Protein 6YX3 (pdb70)

Radius of gyration: 19.1 Å; Cα contacts (8 Å, |Δi|>4): 578; chains: 1; bounding box: 46×39×48 Å

InterPro domains:
  IPR001636 Phosphoribosylaminoimidazole-succinocarboxamide synthase [TIGR00081] (10-286)
  IPR018236 SAICAR synthetase, conserved site [PS01057] (95-109)
  IPR018236 SAICAR synthetase, conserved site [PS01058] (194-202)
  IPR028923 SAICAR synthetase/ADE2, N-terminal [MF_00137] (8-286)
  IPR02892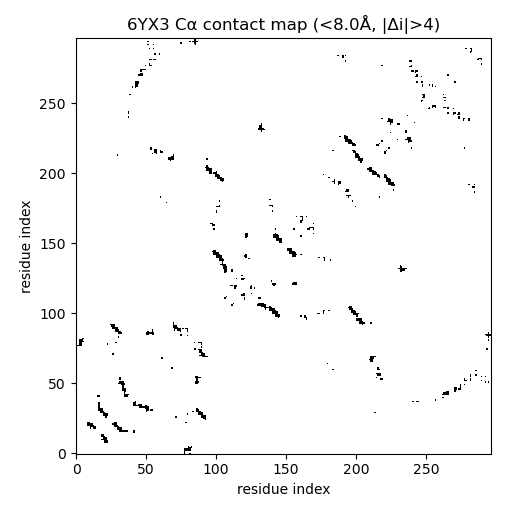3 SAICAR synthetase/ADE2, N-terminal [PF01259] (11-259)

Secondary structure (DSSP, 8-state):
-----GGGSEEEE--SSEEEEEEETTEEEEEE-S--EETTEE-SS--TTHHHHHHHHHHHHHHHS-S-B-B-S-TT-TTS-GGGTTSEEEEE--EE-SSBEEEEEEE-HHHHHHHHHHSEETTEEPPTT--TTEEEEEEEE--EE--STTSPPEE--HHHHHHHH-HHHHHHHHHHHHHHHHHHHHHHHHTTEEEEEEEEEEEE-TT--EEEES--S-TTTEEEEEGGG--TTSPPPPTTTHHHHHHHTSTTS---GGG-SPPPPPPHHHHHHHHHHHHHHHHHHH-S-GGGS-S--

Sequence (297 aa):
SMRPSSLSDYQHVASGKVRELYRVDDEHLLFVATDRISSAFDFVLDTPIPDKGRILTAMSSVFFFGLLTVPNHLAGPPDDPRIPEEVLGRALLVRRLDMLPVECVARGYLTGSGLLDYQRTGAVCGHVLPQGLGEASRLDPPLFTPATKADIGEHDMNVDFAAVVGLVGAVRANQLRDETIKIYTRAAAHALHKGIILADTKFEFGVDIEGNLVLADEVFTPDSSRYYWDAAHYQPGVVQDSFDKQFVRNWLTGPESGWDRASDTPPPPLPDEVAVATRERYIEAYERISGLSFSDWIGPS

Nearest PDB structures (foldseek):
  6yy6-assembly1_A  TM=1.000E+00  e=1.933E-60  Mycobacteroides abscessus ATCC 19977
  3r9r-assembly1_A  TM=9.966E-01  e=4.744E-59  Mycobacteroides abscessus ATCC 19977
  6yya-assembly1_A  TM=9.987E-01  e=2.283E-58  Mycobacteroides abscessus ATCC 19977
  6yyb-assembly1_A  TM=9.990E-01  e=3.854E-58  Mycobacteroides abscessus ATCC 19977
  1obg-assembly1_A  TM=8.905E-01  e=8.105E-33  Saccharomyces cerevisiae

Solvent-accessible surface area: 13776 Å² total; per-residue (Å²): 142,145,46,40,55,26,105,97,30,127,120,77,48,64,60,65,13,52,42,40,22,91,22,56,99,92,46,20,0,21,0,5,10,39,83,0,34,2,27,97,39,63,7,97,17,70,0,56,9,2,0,14,0,2,8,1,2,3,29,32,3,6,64,37,11,119,18,70,29,6,52,32,23,71,40,73,10,89,77,0,0,93,103,3,16,1,59,1,5,0,2,74,92,16,94,93,31,80,7,21,0,17,0,19,1,10,0,12,31,52,0,16,74,34,23,114,172,102,27,21,0,15,60,60,134,24,88,178,80,46,22,31,0,18,136,5,94,103,28,12,3,0,1,4,23,93,50,69,113,87,85,89,62,115,39,18,59,56,74,38,0,48,71,72,28,34,64,130,58,0,62,70,0,73,77,24,0,54,121,2,6,67,109,0,17,62,59,3,74,156,101,20,1,4,7,0,10,2,51,0,40,1,0,25,21,112,124,33,74,6,0,0,3,24,6,0,0,0,14,51,14,13,97,8,10,53,26,74,159,58,103,82,52,69,113,24,94,30,4,2,49,32,91,0,78,81,43,0,74,21,142,139,16,84,27,91,123,89,54,111,67,108,6,37,78,11,37,115,94,17,4,84,36,0,64,72,50,1,29,55,0,4,62,76,5,15,66,100,46,12,103,122,37,56,23,87,120

Structure (mmCIF, N/CA/C/O backbone):
data_6YX3
#
_entry.id   6YX3
#
_cell.length_a   47.758
_cell.length_b   64.114
_cell.length_c   49.013
_cell.angle_alpha   90.000
_cell.angle_beta   111.480
_cell.angle_gamma   90.000
#
_symmetry.space_group_name_H-M   'P 1 21 1'
#
loop_
_entity.id
_entity.type
_entity.pdbx_description
1 polymer 'Phosphoribosylaminoimidazole-succinocarboxamide synthase'
2 non-polymer 'SULFATE ION'
3 non-polymer 'MAGNESIUM ION'
4 non-polymer "ADENOSINE-5'-TRIPHOSPHATE"
5 water water
#
loop_
_atom_site.group_PDB
_atom_site.id
_atom_site.type_symbol
_atom_site.label_atom_id
_atom_site.label_alt_id
_atom_site.label_comp_id
_atom_site.label_asym_id
_atom_site.label_entity_id
_atom_site.label_seq_id
_atom_site.pdbx_PDB_ins_code
_atom_site.Cartn_x
_atom_site.Cartn_y
_atom_site.Cartn_z
_atom_site.occupancy
_atom_site.B_iso_or_equiv
_atom_site.auth_seq_id
_atom_site.auth_comp_id
_atom_site.auth_asym_id
_atom_site.auth_atom_id
_atom_site.pdbx_PDB_model_num
ATOM 1 N N . SER A 1 9 ? 54.885 5.142 41.467 1.00 46.02 0 SER A N 1
ATOM 2 C CA . SER A 1 9 ? 55.161 5.512 42.848 1.00 48.42 0 SER A CA 1
ATOM 3 C C . SER A 1 9 ? 55.439 7.008 42.973 1.00 39.10 0 SER A C 1
ATOM 4 O O . SER A 1 9 ? 55.838 7.486 44.034 1.00 43.07 0 SER A O 1
ATOM 7 N N . MET A 1 10 ? 55.235 7.743 41.884 1.00 26.35 1 MET A N 1
ATOM 8 C CA . MET A 1 10 ? 55.190 9.198 41.955 1.00 25.39 1 MET A CA 1
ATOM 9 C C . MET A 1 10 ? 53.931 9.624 42.714 1.00 21.21 1 MET A C 1
ATOM 10 O O . MET A 1 10 ? 52.816 9.413 42.243 1.00 24.32 1 MET A O 1
ATOM 14 N N . ARG A 1 11 ? 54.107 10.207 43.896 1.00 17.86 2 ARG A N 1
ATOM 15 C CA . ARG A 1 11 ? 52.971 10.586 44.738 1.00 13.64 2 ARG A CA 1
ATOM 16 C C . ARG A 1 11 ? 53.154 11.986 45.296 1.00 11.96 2 ARG A C 1
ATOM 17 O O . ARG A 1 11 ? 54.276 12.392 45.593 1.00 13.90 2 ARG A O 1
ATOM 25 N N . PRO A 1 12 ? 52.056 12.729 45.449 1.00 11.03 3 PRO A N 1
ATOM 26 C CA . PRO A 1 12 ? 52.186 14.070 46.015 1.00 12.92 3 PRO A CA 1
ATOM 27 C C . PRO A 1 12 ? 52.616 14.001 47.468 1.00 12.76 3 PRO A C 1
ATOM 28 O O . PRO A 1 12 ? 52.526 12.957 48.113 1.00 12.41 3 PRO A O 1
ATOM 32 N N . SER A 1 13 ? 53.126 15.115 47.968 1.00 15.68 4 SER A N 1
ATOM 33 C CA A SER A 1 13 ? 53.440 15.211 49.382 0.54 15.94 4 SER A CA 1
ATOM 34 C CA B SER A 1 13 ? 53.447 15.233 49.378 0.46 18.09 4 SER A CA 1
ATOM 35 C C . SER A 1 13 ? 52.200 15.638 50.144 1.00 13.91 4 SER A C 1
ATOM 36 O O . SER A 1 13 ? 51.316 16.303 49.600 1.00 13.62 4 SER A O 1
ATOM 41 N N . LEU A 1 14 ? 52.124 15.243 51.400 1.00 13.20 5 LEU A N 1
ATOM 42 C CA . LEU A 1 14 ? 51.029 15.653 52.248 1.00 13.37 5 LEU A CA 1
ATOM 43 C C . LEU A 1 14 ? 50.942 17.184 52.307 1.00 13.00 5 LEU A C 1
ATOM 44 O O . LEU A 1 14 ? 49.849 17.755 52.372 1.00 13.37 5 LEU A O 1
ATOM 49 N N . SER A 1 15 ? 52.097 17.845 52.238 1.00 12.63 6 SER A N 1
ATOM 50 C CA . SER A 1 15 ? 52.157 19.304 52.283 1.00 12.86 6 SER A CA 1
ATOM 51 C C . SER A 1 15 ? 51.537 19.960 51.040 1.00 12.62 6 SER A C 1
ATOM 52 O O . SER A 1 15 ? 51.368 21.173 51.014 1.00 16.04 6 SER A O 1
ATOM 55 N N . ASP A 1 16 ? 51.195 19.168 50.026 1.00 11.86 7 ASP A N 1
ATOM 56 C CA . ASP A 1 16 ? 50.508 19.692 48.840 1.00 13.20 7 ASP A CA 1
ATOM 57 C C . ASP A 1 16 ? 49.016 19.908 49.093 1.00 13.23 7 ASP A C 1
ATOM 58 O O . ASP A 1 16 ? 48.330 20.550 48.296 1.00 17.05 7 ASP A O 1
ATOM 63 N N . TYR A 1 17 ? 48.514 19.350 50.188 1.00 10.87 8 TYR A N 1
ATOM 64 C CA . TYR A 1 17 ? 47.097 19.408 50.518 1.00 11.35 8 TYR A CA 1
ATOM 65 C C . TYR A 1 17 ? 46.847 20.277 51.732 1.00 12.32 8 TYR A C 1
ATOM 66 O O . TYR A 1 17 ? 47.627 20.268 52.684 1.00 17.62 8 TYR A O 1
ATOM 75 N N . GLN A 1 18 ? 45.746 21.016 51.717 1.00 13.67 9 GLN A N 1
ATOM 76 C CA . GLN A 1 18 ? 45.375 21.806 52.878 1.00 14.66 9 GLN A CA 1
ATOM 77 C C . GLN A 1 18 ? 44.800 20.952 53.991 1.00 12.35 9 GLN A C 1
ATOM 78 O O . GLN A 1 18 ? 43.945 20.095 53.766 1.00 14.08 9 GLN A O 1
ATOM 84 N N . HIS A 1 19 ? 45.290 21.199 55.193 1.00 14.04 10 HIS A N 1
ATOM 85 C CA . HIS A 1 19 ? 44.783 20.571 56.391 1.00 13.77 10 HIS A CA 1
ATOM 86 C C . HIS A 1 19 ? 43.408 21.152 56.691 1.00 17.75 10 HIS A C 1
ATOM 87 O O . HIS A 1 19 ? 43.267 22.355 56.900 1.00 17.87 10 HIS A O 1
ATOM 94 N N . VAL A 1 20 ? 42.396 20.296 56.701 1.00 15.81 11 VAL A N 1
ATOM 95 C CA . VAL A 1 20 ? 41.015 20.750 56.819 1.00 24.00 11 VAL A CA 1
ATOM 96 C C . VAL A 1 20 ? 40.559 20.766 58.261 1.00 31.18 11 VAL A C 1
ATOM 97 O O . VAL A 1 20 ? 39.986 21.749 58.733 1.00 29.14 11 VAL A O 1
ATOM 101 N N . ALA A 1 21 ? 40.862 19.674 58.962 1.00 19.18 12 ALA A N 1
ATOM 102 C CA . ALA A 1 21 ? 40.421 19.495 60.348 1.00 37.46 12 ALA A CA 1
ATOM 103 C C . ALA A 1 21 ? 40.942 18.194 60.935 1.00 62.67 12 ALA A C 1
ATOM 104 O O . ALA A 1 21 ? 41.873 17.557 60.350 1.00 25.14 12 ALA A O 1
ATOM 106 N N . SER A 1 22 ? 40.275 17.897 62.070 1.00 38.27 13 SER A N 1
ATOM 107 C CA . SER A 1 22 ? 40.096 16.537 62.598 1.00 56.77 13 SER A CA 1
ATOM 108 C C . SER A 1 22 ? 40.243 16.441 64.105 1.00 29.12 13 SER A C 1
ATOM 109 O O . SER A 1 22 ? 40.448 17.434 64.808 1.00 23.06 13 SER A O 1
ATOM 112 N N . GLY A 1 23 ? 40.126 15.209 64.584 1.00 30.36 14 GLY A N 1
ATOM 113 C CA . GLY A 1 23 ? 40.105 14.936 66.000 1.00 28.11 14 GLY A CA 1
ATOM 114 C C . GLY A 1 23 ? 41.400 14.369 66.534 1.00 25.09 14 GLY A C 1
ATOM 115 O O . GLY A 1 23 ? 42.485 14.708 66.069 1.00 26.71 14 GLY A O 1
ATOM 116 N N . LYS A 1 24 ? 41.260 13.482 67.512 1.00 24.96 15 LYS A N 1
ATOM 117 C CA . LYS A 1 24 ? 42.371 13.038 68.343 1.00 35.96 15 LYS A CA 1
ATOM 118 C C . LYS A 1 24 ? 43.418 12.205 67.608 1.00 47.62 15 LYS A C 1
ATOM 119 O O . LYS A 1 24 ? 44.616 12.401 67.796 1.00 27.51 15 LYS A O 1
ATOM 121 N N . VAL A 1 25 ? 42.967 11.268 66.782 1.00 20.16 16 VAL A N 1
ATOM 122 C CA . VAL A 1 25 ? 43.865 10.257 66.229 1.00 24.63 16 VAL A CA 1
ATOM 123 C C . VAL A 1 25 ? 43.782 10.126 64.709 1.00 15.50 16 VAL A C 1
ATOM 124 O O . VAL A 1 25 ? 44.497 9.319 64.112 1.00 18.06 16 VAL A O 1
ATOM 128 N N . ARG A 1 26 ? 42.910 10.913 64.086 1.00 14.67 17 ARG A N 1
ATOM 129 C CA . ARG A 1 26 ? 42.804 10.946 62.633 1.00 14.33 17 ARG A CA 1
ATOM 130 C C . ARG A 1 26 ? 42.936 12.370 62.108 1.00 14.92 17 ARG A C 1
ATOM 131 O O . ARG A 1 26 ? 42.819 13.322 62.871 1.00 16.65 17 ARG A O 1
ATOM 139 N N . GLU A 1 27 ? 43.201 12.492 60.810 1.00 13.35 18 GLU A N 1
ATOM 140 C CA . GLU A 1 27 ? 43.439 13.779 60.153 1.00 15.47 18 GLU A CA 1
ATOM 141 C C . GLU A 1 27 ? 42.670 13.860 58.836 1.00 12.93 18 GLU A C 1
ATOM 142 O O . GLU A 1 27 ? 42.430 12.843 58.191 1.00 12.82 18 GLU A O 1
ATOM 148 N N . LEU A 1 28 ? 42.306 15.068 58.428 1.00 12.80 19 LEU A N 1
ATOM 149 C CA . LEU A 1 28 ? 41.549 15.274 57.205 1.00 11.04 19 LEU A CA 1
ATOM 150 C C . LEU A 1 28 ? 42.202 16.369 56.367 1.00 12.59 19 LEU A C 1
ATOM 151 O O . LEU A 1 28 ? 42.502 17.457 56.864 1.00 14.12 19 LEU A O 1
ATOM 156 N N . TYR A 1 29 ? 42.428 16.069 55.098 1.00 9.14 20 TYR A N 1
ATOM 157 C CA . TYR A 1 29 ? 43.044 17.017 54.178 1.00 9.21 20 TYR A CA 1
ATOM 158 C C . TYR A 1 29 ? 42.160 17.237 52.971 1.00 10.22 20 TYR A C 1
ATOM 159 O O . TYR A 1 29 ? 41.439 16.336 52.553 1.00 10.34 20 TYR A O 1
ATOM 168 N N . ARG A 1 30 ? 42.229 18.437 52.406 1.00 12.52 21 ARG A N 1
ATOM 169 C CA . ARG A 1 30 ? 41.529 18.748 51.166 1.00 11.69 21 ARG A CA 1
ATOM 170 C C . ARG A 1 30 ? 42.367 18.352 49.960 1.00 11.49 21 ARG A C 1
ATOM 171 O O . ARG A 1 30 ? 43.503 18.804 49.817 1.00 14.30 21 ARG A O 1
ATOM 179 N N . VAL A 1 31 ? 41.813 17.526 49.078 1.00 10.13 22 VAL A N 1
ATOM 180 C CA . VAL A 1 31 ? 42.516 17.157 47.858 1.00 10.89 22 VAL A CA 1
ATOM 181 C C . VAL A 1 31 ? 42.059 18.072 46.718 1.00 13.80 22 VAL A C 1
ATOM 182 O O . VAL A 1 31 ? 42.874 18.610 45.970 1.00 17.37 22 VAL A O 1
ATOM 186 N N . ASP A 1 32 ? 40.749 18.246 46.597 1.00 13.77 23 ASP A N 1
ATOM 187 C CA . ASP A 1 32 ? 40.173 19.268 45.731 1.00 16.59 23 ASP A CA 1
ATOM 188 C C . ASP A 1 32 ? 38.776 19.600 46.251 1.00 16.86 23 ASP A C 1
ATOM 189 O O . ASP A 1 32 ? 38.416 19.200 47.355 1.00 15.38 23 ASP A O 1
ATOM 194 N N . ASP A 1 33 ? 37.992 20.323 45.459 1.00 18.97 24 ASP A N 1
ATOM 195 C CA . ASP A 1 33 ? 36.683 20.789 45.910 1.00 16.75 24 ASP A CA 1
ATOM 196 C C . ASP A 1 33 ? 35.745 19.678 46.369 1.00 18.17 24 ASP A C 1
ATOM 197 O O . ASP A 1 33 ? 34.895 19.901 47.234 1.00 23.13 24 ASP A O 1
ATOM 202 N N . GLU A 1 34 ? 35.893 18.485 45.801 1.00 16.18 25 GLU A N 1
ATOM 203 C CA . GLU A 1 34 ? 34.964 17.408 46.125 1.00 15.86 25 GLU A CA 1
ATOM 204 C C . GLU A 1 34 ? 35.620 16.161 46.704 1.00 13.44 25 GLU A C 1
ATOM 205 O O . GLU A 1 34 ? 34.960 15.145 46.873 1.00 13.93 25 GLU A O 1
ATOM 211 N N . HIS A 1 35 ? 36.906 16.230 47.018 1.00 12.00 26 HIS A N 1
ATOM 212 C CA . HIS A 1 35 ? 37.580 15.069 47.580 1.00 11.65 26 HIS A CA 1
ATOM 213 C C . HIS A 1 35 ? 38.457 15.421 48.749 1.00 10.08 26 HIS A C 1
ATOM 214 O O . HIS A 1 35 ? 39.076 16.487 48.788 1.00 11.09 26 HIS A O 1
ATOM 221 N N . LEU A 1 36 ? 38.525 14.493 49.687 1.00 9.87 27 LEU A N 1
ATOM 222 C CA . LEU A 1 36 ? 39.351 14.633 50.860 1.00 9.30 27 LEU A CA 1
ATOM 223 C C . LEU A 1 36 ? 40.296 13.453 50.974 1.00 7.52 27 LEU A C 1
ATOM 224 O O . LEU A 1 36 ? 40.097 12.407 50.349 1.00 8.57 27 LEU A O 1
ATOM 229 N N . LEU A 1 37 ? 41.302 13.619 51.815 1.00 8.17 28 LEU A N 1
ATOM 230 C CA . LEU A 1 37 ? 42.188 12.551 52.217 1.00 7.40 28 LEU A CA 1
ATOM 231 C C . LEU A 1 37 ? 41.937 12.290 53.691 1.00 7.12 28 LEU A C 1
ATOM 232 O O . LEU A 1 37 ? 42.102 13.186 54.522 1.00 9.62 28 LEU A O 1
ATOM 237 N N . PHE A 1 38 ? 41.526 11.070 53.996 1.00 6.75 29 PHE A N 1
ATOM 238 C CA . PHE A 1 38 ? 41.113 10.667 55.334 1.00 7.29 29 PHE A CA 1
ATOM 239 C C . PHE A 1 38 ? 42.214 9.799 55.925 1.00 7.38 29 PHE A C 1
ATOM 240 O O . PHE A 1 38 ? 42.422 8.676 55.479 1.00 7.97 29 PHE A O 1
ATOM 248 N N . VAL A 1 39 ? 42.923 10.331 56.917 1.00 8.44 30 VAL A N 1
ATOM 249 C CA . VAL A 1 39 ? 44.156 9.711 57.409 1.00 9.24 30 VAL A CA 1
ATOM 250 C C . VAL A 1 39 ? 44.009 9.150 58.823 1.00 8.58 30 VAL A C 1
ATOM 251 O O . VAL A 1 39 ? 43.615 9.860 59.749 1.00 10.34 30 VAL A O 1
ATOM 255 N N . ALA A 1 40 ? 44.311 7.864 58.980 1.00 8.97 31 ALA A N 1
ATOM 256 C CA . ALA A 1 40 ? 44.371 7.246 60.300 1.00 10.03 31 ALA A CA 1
ATOM 257 C C . ALA A 1 40 ? 45.818 7.277 60.780 1.00 11.97 31 ALA A C 1
ATOM 258 O O . ALA A 1 40 ? 46.737 7.056 59.996 1.00 15.06 31 ALA A O 1
ATOM 260 N N . THR A 1 41 ? 46.038 7.592 62.047 1.00 11.51 32 THR A N 1
ATOM 261 C CA . THR A 1 41 ? 47.403 7.598 62.574 1.00 14.67 32 THR A CA 1
ATOM 262 C C . THR A 1 41 ? 47.609 6.426 63.515 1.00 13.31 32 THR A C 1
ATOM 263 O O . THR A 1 41 ? 46.682 5.669 63.797 1.00 12.61 32 THR A O 1
ATOM 267 N N . ASP A 1 42 ? 48.837 6.271 63.989 1.00 12.36 33 ASP A N 1
ATOM 268 C CA . ASP A 1 42 ? 49.155 5.197 64.919 1.00 11.44 33 ASP A CA 1
ATOM 269 C C . ASP A 1 42 ? 48.883 5.591 66.366 1.00 9.91 33 ASP A C 1
ATOM 270 O O . ASP A 1 42 ? 49.165 4.824 67.283 1.00 10.22 33 ASP A O 1
ATOM 275 N N . ARG A 1 43 ? 48.374 6.796 66.589 1.00 10.41 34 ARG A N 1
ATOM 276 C CA . ARG A 1 43 ? 48.075 7.213 67.958 1.00 10.30 34 ARG A CA 1
ATOM 277 C C . ARG A 1 43 ? 46.904 6.423 68.527 1.00 10.33 34 ARG A C 1
ATOM 278 O O . ARG A 1 43 ? 45.963 6.077 67.806 1.00 10.58 34 ARG A O 1
ATOM 286 N N . ILE A 1 44 ? 46.971 6.137 69.822 1.00 10.64 35 ILE A N 1
ATOM 287 C CA . ILE A 1 44 ? 45.931 5.371 70.489 1.00 11.51 35 ILE A CA 1
ATOM 288 C C . ILE A 1 44 ? 45.434 6.137 71.702 1.00 12.20 35 ILE A C 1
ATOM 289 O O . ILE A 1 44 ? 46.202 6.830 72.386 1.00 11.30 35 ILE A O 1
ATOM 294 N N . SER A 1 45 ? 44.129 6.035 71.935 1.00 12.97 36 SER A N 1
ATOM 295 C CA A SER A 1 45 ? 43.506 6.657 73.089 0.58 18.10 36 SER A CA 1
ATOM 296 C CA B SER A 1 45 ? 43.510 6.655 73.093 0.42 12.91 36 SER A CA 1
ATOM 297 C C . SER A 1 45 ? 43.119 5.597 74.116 1.00 12.54 36 SER A C 1
ATOM 298 O O . SER A 1 45 ? 42.644 4.520 73.758 1.00 15.18 36 SER A O 1
ATOM 303 N N . ALA A 1 46 ? 43.340 5.899 75.386 1.00 13.32 37 ALA A N 1
ATOM 304 C CA . ALA A 1 46 ? 42.865 5.036 76.459 1.00 15.85 37 ALA A CA 1
ATOM 305 C C . ALA A 1 46 ? 42.483 5.934 77.613 1.00 15.34 37 ALA A C 1
ATOM 306 O O . ALA A 1 46 ? 43.193 6.893 77.908 1.00 13.53 37 ALA A O 1
ATOM 308 N N . PHE A 1 47 ? 41.346 5.648 78.242 1.00 12.73 38 PHE A N 1
ATOM 309 C CA . PHE A 1 47 ? 40.855 6.451 79.354 1.00 13.68 38 PHE A CA 1
ATOM 310 C C . PHE A 1 47 ? 40.686 7.917 78.961 1.00 13.85 38 PHE A C 1
ATOM 311 O O . PHE A 1 47 ? 40.892 8.806 79.781 1.00 17.53 38 PHE A O 1
ATOM 319 N N . ASP A 1 48 ? 40.327 8.137 77.698 1.00 14.98 39 ASP A N 1
ATOM 320 C CA . ASP A 1 48 ? 40.119 9.468 77.126 1.00 22.34 39 ASP A CA 1
ATOM 321 C C . ASP A 1 48 ? 41.397 10.308 77.068 1.00 27.10 39 ASP A C 1
ATOM 322 O O . ASP A 1 48 ? 41.329 11.532 76.994 1.00 21.72 39 ASP A O 1
ATOM 324 N N . PHE A 1 49 ? 42.553 9.648 77.089 1.00 13.43 40 PHE A N 1
ATOM 325 C CA . PHE A 1 49 ? 43.833 10.309 76.834 1.00 12.91 40 PHE A CA 1
ATOM 326 C C . PHE A 1 49 ? 44.453 9.761 75.572 1.00 12.20 40 PHE A C 1
ATOM 327 O O . PHE A 1 49 ? 44.465 8.556 75.382 1.00 13.81 40 PHE A O 1
ATOM 335 N N . VAL A 1 50 ? 44.994 10.626 74.724 1.00 13.98 41 VAL A N 1
ATOM 336 C CA . VAL A 1 50 ? 45.837 10.145 73.645 1.00 12.34 41 VAL A CA 1
ATOM 337 C C . VAL A 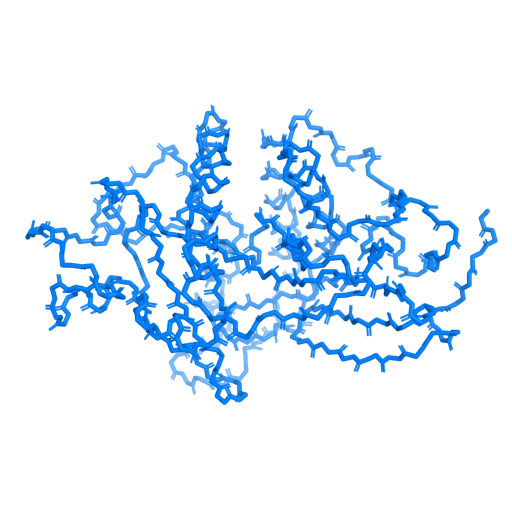1 50 ? 47.189 9.817 74.251 1.00 13.12 41 VAL A C 1
ATOM 338 O O . VAL A 1 50 ? 47.831 10.674 74.844 1.00 14.62 41 VAL A O 1
ATOM 342 N N . LEU A 1 51 ? 47.607 8.566 74.121 1.00 13.04 42 LEU A N 1
ATOM 343 C CA . LEU A 1 51 ? 48.820 8.107 74.792 1.00 10.47 42 LEU A CA 1
ATOM 344 C C . LEU A 1 51 ? 50.084 8.588 74.087 1.00 11.75 42 LEU A C 1
ATOM 345 O O . LEU A 1 51 ? 50.069 8.886 72.892 1.00 12.25 42 LEU A O 1
ATOM 350 N N . ASP A 1 52 ? 51.182 8.664 74.832 1.00 10.90 43 ASP A N 1
ATOM 351 C CA . ASP A 1 52 ? 52.445 9.148 74.275 1.00 12.57 43 ASP A CA 1
ATOM 352 C C . ASP A 1 52 ? 52.992 8.209 73.214 1.00 12.27 43 ASP A C 1
ATOM 353 O O . ASP A 1 52 ? 53.705 8.622 72.303 1.00 17.44 43 ASP A O 1
ATOM 358 N N . THR A 1 53 ? 52.698 6.930 73.379 1.00 11.32 44 THR A N 1
ATOM 359 C CA . THR A 1 53 ? 53.296 5.863 72.591 1.00 11.36 44 THR A CA 1
ATOM 360 C C . THR A 1 53 ? 52.384 5.447 71.449 1.00 10.93 44 THR A C 1
ATOM 361 O O . THR A 1 53 ? 51.275 4.980 71.696 1.00 11.47 44 THR A O 1
ATOM 365 N N . PRO A 1 54 ? 52.835 5.610 70.203 1.00 10.70 45 PRO A N 1
ATOM 366 C CA . PRO A 1 54 ? 52.007 5.122 69.095 1.00 10.96 45 PRO A CA 1
ATOM 367 C C . PRO A 1 54 ? 52.036 3.599 69.041 1.00 10.68 45 PRO A C 1
ATOM 368 O O . PRO A 1 54 ? 52.966 2.972 69.552 1.00 12.27 45 PRO A O 1
ATOM 372 N N . ILE A 1 55 ? 51.012 3.012 68.435 1.00 9.20 46 ILE A N 1
ATOM 373 C CA . ILE A 1 55 ? 50.990 1.580 68.175 1.00 9.27 46 ILE A CA 1
ATOM 374 C C . ILE A 1 55 ? 51.433 1.344 66.737 1.00 9.69 46 ILE A C 1
ATOM 375 O O . ILE A 1 55 ? 50.747 1.758 65.800 1.00 9.51 46 ILE A O 1
ATOM 380 N N . PRO A 1 56 ? 52.588 0.694 66.543 1.00 9.48 47 PRO A N 1
ATOM 381 C CA . PRO A 1 56 ? 53.071 0.549 65.167 1.00 9.74 47 PRO A CA 1
ATOM 382 C C . PRO A 1 56 ? 52.039 -0.141 64.259 1.00 9.35 47 PRO A C 1
ATOM 383 O O . PRO A 1 56 ? 51.447 -1.153 64.638 1.00 10.81 47 PRO A O 1
ATOM 387 N N . ASP A 1 57 ? 51.818 0.465 63.096 1.00 9.38 48 ASP A N 1
ATOM 388 C CA . ASP A 1 57 ? 50.906 -0.005 62.050 1.00 8.67 48 ASP A CA 1
ATOM 389 C C . ASP A 1 57 ? 49.422 0.106 62.393 1.00 7.74 48 ASP A C 1
ATOM 390 O O . ASP A 1 57 ? 48.581 -0.296 61.588 1.00 8.52 48 ASP A O 1
ATOM 395 N N . LYS A 1 58 ? 49.077 0.668 63.552 1.00 9.54 49 LYS A N 1
ATOM 396 C CA . LYS A 1 58 ? 47.667 0.802 63.918 1.00 8.89 49 LYS A CA 1
ATOM 397 C C . LYS A 1 58 ? 46.865 1.524 62.834 1.00 8.20 49 LYS A C 1
ATOM 398 O O . LYS A 1 58 ? 45.773 1.088 62.472 1.00 7.54 49 LYS A O 1
ATOM 404 N N . GLY A 1 59 ? 47.402 2.617 62.300 1.00 7.93 50 GLY A N 1
ATOM 405 C CA . GLY A 1 59 ? 46.688 3.350 61.268 1.00 8.17 50 GLY A CA 1
ATOM 406 C C . GLY A 1 59 ? 46.423 2.509 60.038 1.00 6.93 50 GLY A C 1
ATOM 407 O O . GLY A 1 59 ? 45.334 2.552 59.463 1.00 7.52 50 GLY A O 1
ATOM 408 N N . ARG A 1 60 ? 47.423 1.746 59.614 1.00 7.44 51 ARG A N 1
ATOM 409 C CA . ARG A 1 60 ? 47.248 0.869 58.470 1.00 6.98 51 ARG A CA 1
ATOM 410 C C . ARG A 1 60 ? 46.252 -0.264 58.741 1.00 7.30 51 ARG A C 1
ATOM 411 O O . ARG A 1 60 ? 45.420 -0.583 57.886 1.00 6.95 51 ARG A O 1
ATOM 419 N N . ILE A 1 61 ? 46.338 -0.870 59.920 1.00 7.02 52 ILE A N 1
ATOM 420 C CA . ILE A 1 61 ? 45.443 -1.969 60.251 1.00 7.00 52 ILE A CA 1
ATOM 421 C C . ILE A 1 61 ? 43.995 -1.482 60.311 1.00 7.05 52 ILE A C 1
ATOM 422 O O . ILE A 1 61 ? 43.105 -2.130 59.758 1.00 7.56 52 ILE A O 1
ATOM 427 N N . LEU A 1 62 ? 43.761 -0.335 60.934 1.00 7.33 53 LEU A N 1
ATOM 428 C CA . LEU A 1 62 ? 42.381 0.149 61.055 1.00 6.90 53 LEU A CA 1
ATOM 429 C C . LEU A 1 62 ? 41.833 0.664 59.725 1.00 7.92 53 LEU A C 1
ATOM 430 O O . LEU A 1 62 ? 40.640 0.551 59.460 1.00 8.47 53 LEU A O 1
ATOM 435 N N . THR A 1 63 ? 42.699 1.200 58.869 1.00 7.35 54 THR A N 1
ATOM 436 C CA . THR A 1 63 ? 42.279 1.555 57.514 1.00 8.07 54 THR A CA 1
ATOM 437 C C . THR A 1 63 ? 41.885 0.297 56.745 1.00 6.99 54 THR A C 1
ATOM 438 O O . THR A 1 63 ? 40.832 0.265 56.103 1.00 7.51 54 THR A O 1
ATOM 442 N N . ALA A 1 64 ? 42.702 -0.746 56.840 1.00 6.56 55 ALA A N 1
ATOM 443 C CA . ALA A 1 64 ? 42.385 -2.009 56.185 1.00 6.70 55 ALA A CA 1
ATOM 444 C C . ALA A 1 64 ? 41.040 -2.545 56.664 1.00 7.52 55 ALA A C 1
ATOM 445 O O . ALA A 1 64 ? 40.238 -3.056 55.878 1.00 6.98 55 ALA A O 1
ATOM 447 N N . MET A 1 65 ? 40.792 -2.427 57.960 1.00 6.89 56 MET A N 1
ATOM 448 C CA . MET A 1 65 ? 39.545 -2.903 58.530 1.00 7.76 56 MET A CA 1
ATOM 449 C C . MET A 1 65 ? 38.346 -2.143 57.988 1.00 8.20 56 MET A C 1
ATOM 450 O O . MET A 1 65 ? 37.334 -2.748 57.629 1.00 8.22 56 MET A O 1
ATOM 455 N N . SER A 1 66 ? 38.433 -0.822 57.961 1.00 7.70 57 SER A N 1
ATOM 456 C CA A SER A 1 66 ? 37.354 -0.003 57.414 0.53 7.53 57 SER A CA 1
ATOM 457 C CA B SER A 1 66 ? 37.361 -0.006 57.429 0.47 7.88 57 SER A CA 1
ATOM 458 C C . SER A 1 66 ? 37.088 -0.357 55.962 1.00 7.72 57 SER A C 1
ATOM 459 O O . SER A 1 66 ? 35.926 -0.518 55.547 1.00 7.83 57 SER A O 1
ATOM 464 N N . VAL A 1 67 ? 38.160 -0.492 55.185 1.00 8.25 58 VAL A N 1
ATOM 465 C CA . VAL A 1 67 ? 38.028 -0.829 53.783 1.00 8.24 58 VAL A CA 1
ATOM 466 C C . VAL A 1 67 ? 37.322 -2.184 53.630 1.00 8.19 58 VAL A C 1
ATOM 467 O O . VAL A 1 67 ? 36.436 -2.338 52.766 1.00 8.40 58 VAL A O 1
ATOM 471 N N . PHE A 1 68 ? 37.677 -3.154 54.471 1.00 7.21 59 PHE A N 1
ATOM 472 C CA . PHE A 1 68 ? 37.004 -4.443 54.391 1.00 7.64 59 PHE A CA 1
ATOM 473 C C . PHE A 1 68 ? 35.499 -4.285 54.597 1.00 8.16 59 PHE A C 1
ATOM 474 O O . PHE A 1 68 ? 34.696 -4.819 53.826 1.00 7.96 59 PHE A O 1
ATOM 482 N N . PHE A 1 69 ? 35.114 -3.567 55.643 1.00 8.20 60 PHE A N 1
ATOM 483 C CA . PHE A 1 69 ? 33.692 -3.445 55.950 1.00 7.18 60 PHE A CA 1
ATOM 484 C C . PHE A 1 69 ? 32.949 -2.607 54.909 1.00 8.13 60 PHE A C 1
ATOM 485 O O . PHE A 1 69 ? 31.792 -2.909 54.603 1.00 10.11 60 PHE A O 1
ATOM 493 N N . PHE A 1 70 ? 33.589 -1.586 54.350 1.00 8.63 61 PHE A N 1
ATOM 494 C CA . PHE A 1 70 ? 32.969 -0.836 53.261 1.00 12.29 61 PHE A CA 1
ATOM 495 C C . PHE A 1 70 ? 32.650 -1.777 52.101 1.00 9.62 61 PHE A C 1
ATOM 496 O O . PHE A 1 70 ? 31.616 -1.637 51.439 1.00 13.57 61 PHE A O 1
ATOM 504 N N . GLY A 1 71 ? 33.524 -2.749 51.849 1.00 9.69 62 GLY A N 1
ATOM 505 C CA . GLY A 1 71 ? 33.294 -3.707 50.781 1.00 12.14 62 GLY A CA 1
ATOM 506 C C . GLY A 1 71 ? 32.252 -4.748 51.135 1.00 11.24 62 GLY A C 1
ATOM 507 O O . GLY A 1 71 ? 31.547 -5.260 50.260 1.00 16.70 62 GLY A O 1
ATOM 508 N N . LEU A 1 72 ? 32.144 -5.081 52.410 1.00 10.56 63 LEU A N 1
ATOM 509 C CA . LEU A 1 72 ? 31.180 -6.077 52.856 1.00 11.94 63 LEU A CA 1
ATOM 510 C C . LEU A 1 72 ? 29.757 -5.546 52.708 1.00 16.96 63 LEU A C 1
ATOM 511 O O . LEU A 1 72 ? 28.888 -6.220 52.157 1.00 17.56 63 LEU A O 1
ATOM 516 N N . LEU A 1 73 ? 29.534 -4.333 53.205 1.00 12.01 64 LEU A N 1
ATOM 517 C CA . LEU A 1 73 ? 28.219 -3.705 53.182 1.00 11.80 64 LEU A CA 1
ATOM 518 C C . LEU A 1 73 ? 27.869 -3.223 51.777 1.00 13.85 64 LEU A C 1
ATOM 519 O O . LEU A 1 73 ? 28.744 -2.868 50.988 1.00 22.84 64 LEU A O 1
ATOM 524 N N . THR A 1 74 ? 26.583 -3.211 51.463 1.00 14.97 65 THR A N 1
ATOM 525 C CA . THR A 1 74 ? 26.152 -2.777 50.136 1.00 17.70 65 THR A CA 1
ATOM 526 C C . THR A 1 74 ? 25.701 -1.312 50.088 1.00 22.07 65 THR A C 1
ATOM 527 O O . THR A 1 74 ? 25.307 -0.813 49.033 1.00 42.15 65 THR A O 1
ATOM 531 N N . VAL A 1 75 ? 25.772 -0.627 51.223 1.00 12.73 66 VAL A N 1
ATOM 532 C CA . VAL A 1 75 ? 25.292 0.750 51.330 1.00 11.24 66 VAL A CA 1
ATOM 533 C C . VAL A 1 75 ? 26.313 1.738 50.767 1.00 10.92 66 VAL A C 1
ATOM 534 O O . VAL A 1 75 ? 27.514 1.460 50.752 1.00 10.01 66 VAL A O 1
ATOM 538 N N . PRO A 1 76 ? 25.840 2.897 50.294 1.00 9.29 67 PRO A N 1
ATOM 539 C CA . PRO A 1 76 ? 26.754 3.915 49.768 1.00 9.02 67 PRO A CA 1
ATOM 540 C C . PRO A 1 76 ? 27.756 4.365 50.822 1.00 9.73 67 PRO A C 1
ATOM 541 O O . PRO A 1 76 ? 27.405 4.529 51.996 1.00 8.45 67 PRO A O 1
ATOM 545 N N . ASN A 1 77 ? 29.001 4.544 50.403 1.00 8.49 68 ASN A N 1
ATOM 546 C CA . ASN A 1 77 ? 30.047 4.988 51.316 1.00 8.46 68 ASN A CA 1
ATOM 547 C C . ASN A 1 77 ? 30.931 6.032 50.655 1.00 8.29 68 ASN A C 1
ATOM 548 O O . ASN A 1 77 ? 30.794 6.308 49.469 1.00 9.30 68 ASN A O 1
ATOM 553 N N . HIS A 1 78 ? 31.841 6.607 51.430 1.00 8.03 69 HIS A N 1
ATOM 554 C CA . HIS A 1 78 ? 32.575 7.773 50.956 1.00 8.20 69 HIS A CA 1
ATOM 555 C C . HIS A 1 78 ? 33.842 7.459 50.176 1.00 7.92 69 HIS A C 1
ATOM 556 O O . HIS A 1 78 ? 34.494 8.381 49.706 1.00 7.58 69 HIS A O 1
ATOM 563 N N . LEU A 1 79 ? 34.170 6.188 49.974 1.00 7.72 70 LEU A N 1
ATOM 564 C CA . LEU A 1 79 ? 35.382 5.872 49.212 1.00 7.95 70 LEU A CA 1
ATOM 565 C C . LEU A 1 79 ? 35.298 6.407 47.792 1.00 8.62 70 LEU A C 1
ATOM 566 O O . LEU A 1 79 ? 34.279 6.236 47.117 1.00 10.64 70 LEU A O 1
ATOM 571 N N . ALA A 1 80 ? 36.374 7.032 47.327 1.00 8.31 71 ALA A N 1
ATOM 572 C CA . ALA A 1 80 ? 36.406 7.648 46.002 1.00 10.10 71 ALA A CA 1
ATOM 573 C C . ALA A 1 80 ? 37.581 7.158 45.155 1.00 9.28 71 ALA A C 1
ATOM 574 O O . ALA A 1 80 ? 37.801 7.643 44.051 1.00 13.21 71 ALA A O 1
ATOM 576 N N . GLY A 1 81 ? 38.325 6.184 45.651 1.00 8.83 72 GLY A N 1
ATOM 577 C CA . GLY A 1 81 ? 39.414 5.606 44.884 1.00 9.11 72 GLY A CA 1
ATOM 578 C C . GLY A 1 81 ? 39.986 4.424 45.623 1.00 8.48 72 GLY A C 1
ATOM 579 O O . GLY A 1 81 ? 39.607 4.174 46.781 1.00 10.55 72 GLY A O 1
ATOM 580 N N . PRO A 1 82 ? 40.892 3.685 44.966 1.00 7.30 73 PRO A N 1
ATOM 581 C CA . PRO A 1 82 ? 41.489 2.489 45.564 1.00 9.32 73 PRO A CA 1
ATOM 582 C C . PRO A 1 82 ? 42.465 2.871 46.671 1.00 7.94 73 PRO A C 1
ATOM 583 O O . PRO A 1 82 ? 42.907 4.014 46.725 1.00 8.67 73 PRO A O 1
ATOM 587 N N . PRO A 1 83 ? 42.809 1.924 47.548 1.00 9.08 74 PRO A N 1
ATOM 588 C CA . PRO A 1 83 ? 43.756 2.244 48.619 1.00 11.93 74 PRO A CA 1
ATOM 589 C C . PRO A 1 83 ? 45.133 2.676 48.114 1.00 10.55 74 PRO A C 1
ATOM 590 O O . PRO A 1 83 ? 45.885 3.286 48.869 1.00 11.81 74 PRO A O 1
ATOM 594 N N . ASP A 1 84 ? 45.472 2.370 46.866 1.00 9.42 75 ASP A N 1
ATOM 595 C CA .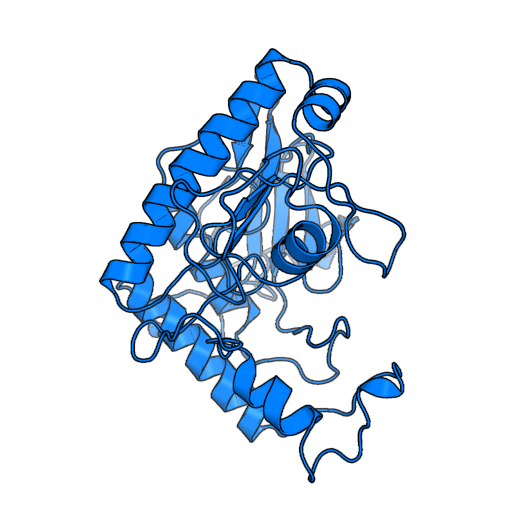 ASP A 1 84 ? 46.758 2.797 46.305 1.00 10.57 75 ASP A CA 1
ATOM 596 C C . ASP A 1 84 ? 46.622 3.966 45.323 1.00 9.48 75 ASP A C 1
ATOM 597 O O . ASP A 1 84 ? 47.539 4.239 44.552 1.00 10.05 75 ASP A O 1
ATOM 602 N N . ASP A 1 85 ? 45.482 4.650 45.366 1.00 8.04 76 ASP A N 1
ATOM 603 C CA . ASP A 1 85 ? 45.232 5.805 44.506 1.00 9.00 76 ASP A CA 1
ATOM 604 C C . ASP A 1 85 ? 46.436 6.753 44.483 1.00 8.29 76 ASP A C 1
ATOM 605 O O . ASP A 1 85 ? 46.968 7.090 45.536 1.00 7.97 76 ASP A O 1
ATOM 610 N N . PRO A 1 86 ? 46.881 7.178 43.293 1.00 8.40 77 PRO A N 1
ATOM 611 C CA . PRO A 1 86 ? 48.119 7.968 43.228 1.00 10.04 77 PRO A CA 1
ATOM 612 C C . PRO A 1 86 ? 48.043 9.328 43.919 1.00 10.28 77 PRO A C 1
ATOM 613 O O . PRO A 1 86 ? 49.090 9.942 44.122 1.00 11.47 77 PRO A O 1
ATOM 617 N N . ARG A 1 87 ? 46.847 9.787 44.276 1.00 8.80 78 ARG A N 1
ATOM 618 C CA . ARG A 1 87 ? 46.721 11.048 45.000 1.00 9.75 78 ARG A CA 1
ATOM 619 C C . ARG A 1 87 ? 47.095 10.890 46.472 1.00 8.54 78 ARG A C 1
ATOM 620 O O . ARG A 1 87 ? 47.206 11.884 47.190 1.00 8.60 78 ARG A O 1
ATOM 628 N N . ILE A 1 88 ? 47.300 9.657 46.922 1.00 7.22 79 ILE A N 1
ATOM 629 C CA . ILE A 1 88 ? 47.670 9.399 48.315 1.00 7.66 79 ILE A CA 1
ATOM 630 C C . ILE A 1 88 ? 49.186 9.513 48.509 1.00 7.24 79 ILE A C 1
ATOM 631 O O . ILE A 1 88 ? 49.952 8.834 47.838 1.00 7.40 79 ILE A O 1
ATOM 636 N N . PRO A 1 89 ? 49.640 10.399 49.415 1.00 7.37 80 PRO A N 1
ATOM 637 C CA . PRO A 1 89 ? 51.085 10.524 49.636 1.00 7.77 80 PRO A CA 1
ATOM 638 C C . PRO A 1 89 ? 51.725 9.251 50.167 1.00 7.44 80 PRO A C 1
ATOM 639 O O . PRO A 1 89 ? 51.110 8.495 50.933 1.00 7.68 80 PRO A O 1
ATOM 643 N N . GLU A 1 90 ? 52.976 9.033 49.781 1.00 8.32 81 GLU A N 1
ATOM 644 C CA . GLU A 1 90 ? 53.724 7.892 50.269 1.00 7.68 81 GLU A CA 1
ATOM 645 C C . GLU A 1 90 ? 53.748 7.824 51.798 1.00 9.63 81 GLU A C 1
ATOM 646 O O . GLU A 1 90 ? 53.633 6.743 52.377 1.00 10.15 81 GLU A O 1
ATOM 652 N N . GLU A 1 91 ? 53.884 8.978 52.448 1.00 8.39 82 GLU A N 1
ATOM 653 C CA . GLU A 1 91 ? 54.074 9.024 53.895 1.00 10.04 82 GLU A CA 1
ATOM 654 C C . GLU A 1 91 ? 52.831 8.603 54.692 1.00 11.12 82 GLU A C 1
ATOM 655 O O . GLU A 1 91 ? 52.903 8.468 55.914 1.00 14.47 82 GLU A O 1
ATOM 661 N N . VAL A 1 92 ? 51.697 8.416 54.021 1.00 7.82 83 VAL A N 1
ATOM 662 C CA . VAL A 1 92 ? 50.505 7.883 54.679 1.00 7.79 83 VAL A CA 1
ATOM 663 C C . VAL A 1 92 ? 49.916 6.700 53.912 1.00 8.26 83 VAL A C 1
ATOM 664 O O . VAL A 1 92 ? 48.768 6.315 54.136 1.00 7.95 83 VAL A O 1
ATOM 668 N N . LEU A 1 93 ? 50.701 6.104 53.018 1.00 8.30 84 LEU A N 1
ATOM 669 C CA . LEU A 1 93 ? 50.201 5.002 52.205 1.00 8.05 84 LEU A CA 1
ATOM 670 C C . LEU A 1 93 ? 49.772 3.812 53.074 1.00 8.88 84 LEU A C 1
ATOM 671 O O . LEU A 1 93 ? 50.512 3.357 53.945 1.00 9.32 84 LEU A O 1
ATOM 676 N N . GLY A 1 94 ? 48.565 3.315 52.838 1.00 8.25 85 GLY A N 1
ATOM 677 C CA . GLY A 1 94 ? 48.030 2.245 53.653 1.00 8.54 85 GLY A CA 1
ATOM 678 C C . GLY A 1 94 ? 47.229 2.715 54.857 1.00 8.94 85 GLY A C 1
ATOM 679 O O . GLY A 1 94 ? 46.475 1.932 55.451 1.00 7.97 85 GLY A O 1
ATOM 680 N N . ARG A 1 95 ? 47.374 3.980 55.241 1.00 7.58 86 ARG A N 1
ATOM 681 C CA . ARG A 1 95 ? 46.593 4.497 56.355 1.00 7.61 86 ARG A CA 1
ATOM 682 C C . ARG A 1 95 ? 45.826 5.759 55.967 1.00 7.27 86 ARG A C 1
ATOM 683 O O . ARG A 1 95 ? 45.409 6.532 56.823 1.00 9.02 86 ARG A O 1
ATOM 691 N N . ALA A 1 96 ? 45.587 5.937 54.673 1.00 7.49 87 ALA A N 1
ATOM 692 C CA . ALA A 1 96 ? 44.852 7.092 54.181 1.00 7.28 87 ALA A CA 1
ATOM 693 C C . ALA A 1 96 ? 43.996 6.663 53.013 1.00 7.71 87 ALA A C 1
ATOM 694 O O . ALA A 1 96 ? 44.385 5.789 52.224 1.00 9.58 87 ALA A O 1
ATOM 696 N N . LEU A 1 97 ? 42.826 7.279 52.906 1.00 6.71 88 LEU A N 1
ATOM 697 C CA . LEU A 1 97 ? 41.875 6.963 51.851 1.00 6.86 88 LEU A CA 1
ATOM 698 C C . LEU A 1 97 ? 41.476 8.224 51.142 1.00 7.27 88 LEU A C 1
ATOM 699 O O . LEU A 1 97 ? 41.312 9.284 51.756 1.00 7.29 88 LEU A O 1
ATOM 704 N N . LEU A 1 98 ? 41.319 8.098 49.836 1.00 7.51 89 LEU A N 1
ATOM 705 C CA . LEU A 1 98 ? 40.766 9.200 49.011 1.00 7.12 89 LEU A CA 1
ATOM 706 C C . LEU A 1 98 ? 39.238 9.049 49.102 1.00 7.19 89 LEU A C 1
ATOM 707 O O . LEU A 1 98 ? 38.736 8.026 48.721 1.00 8.46 89 LEU A O 1
ATOM 712 N N . VAL A 1 99 ? 38.570 10.078 49.596 1.00 7.33 90 VAL A N 1
ATOM 713 C CA . VAL A 1 99 ? 37.145 10.001 49.860 1.00 7.40 90 VAL A CA 1
ATOM 714 C C . VAL A 1 99 ? 36.390 11.189 49.282 1.00 8.11 90 VAL A C 1
ATOM 715 O O . VAL A 1 99 ? 36.964 12.240 49.007 1.00 8.16 90 VAL A O 1
ATOM 719 N N . ARG A 1 100 ? 35.088 10.994 49.088 1.00 7.85 91 ARG A N 1
ATOM 720 C CA . ARG A 1 100 ? 34.196 12.049 48.638 1.00 10.80 91 ARG A CA 1
ATOM 721 C C . ARG A 1 100 ? 33.926 12.992 49.782 1.00 9.50 91 ARG A C 1
ATOM 722 O O . ARG A 1 100 ? 33.608 12.554 50.886 1.00 9.98 91 ARG A O 1
ATOM 730 N N . ARG A 1 101 ? 34.011 14.288 49.514 1.00 10.21 92 ARG A N 1
ATOM 731 C CA . ARG A 1 101 ? 33.632 15.285 50.499 1.00 11.28 92 ARG A CA 1
ATOM 732 C C . ARG A 1 101 ? 32.123 15.285 50.687 1.00 10.99 92 ARG A C 1
ATOM 733 O O . ARG A 1 101 ? 31.383 15.471 49.727 1.00 13.65 92 ARG A O 1
ATOM 741 N N . LEU A 1 102 ? 31.677 15.096 51.926 1.00 10.07 93 LEU A N 1
ATOM 742 C CA . LEU A 1 102 ? 30.251 15.118 52.245 1.00 10.40 93 LEU A CA 1
ATOM 743 C C . LEU A 1 102 ? 29.892 16.257 53.176 1.00 12.17 93 LEU A C 1
ATOM 744 O O . LEU A 1 102 ? 30.745 16.777 53.899 1.00 13.86 93 LEU A O 1
ATOM 749 N N . ASP A 1 103 ? 28.614 16.619 53.172 1.00 12.65 94 ASP A N 1
ATOM 750 C CA . ASP A 1 103 ? 28.053 17.453 54.230 1.00 13.09 94 ASP A CA 1
ATOM 751 C C . ASP A 1 103 ? 27.671 16.521 55.377 1.00 9.96 94 ASP A C 1
ATOM 752 O O . ASP A 1 103 ? 26.703 15.774 55.284 1.00 12.93 94 ASP A O 1
ATOM 757 N N . MET A 1 104 ? 28.453 16.546 56.443 1.00 10.30 95 MET A N 1
ATOM 758 C CA . MET A 1 104 ? 28.251 15.603 57.532 1.00 10.73 95 MET A CA 1
ATOM 759 C C . MET A 1 104 ? 27.029 15.950 58.369 1.00 9.73 95 MET A C 1
ATOM 760 O O . MET A 1 104 ? 26.767 17.118 58.657 1.00 12.32 95 MET A O 1
ATOM 765 N N . LEU A 1 105 ? 26.274 14.926 58.742 1.00 10.59 96 LEU A N 1
ATOM 766 C CA . LEU A 1 105 ? 25.101 15.125 59.580 1.00 11.11 96 LEU A CA 1
ATOM 767 C C . LEU A 1 105 ? 25.534 15.220 61.036 1.00 10.86 96 LEU A C 1
ATOM 768 O O . LEU A 1 105 ? 26.356 14.425 61.490 1.00 15.96 96 LEU A O 1
ATOM 773 N N . PRO A 1 106 ? 24.981 16.187 61.776 1.00 14.20 97 PRO A N 1
ATOM 774 C CA . PRO A 1 106 ? 25.412 16.482 63.149 1.00 18.24 97 PRO A CA 1
ATOM 775 C C . PRO A 1 106 ? 24.839 15.515 64.188 1.00 17.64 97 PRO A C 1
ATOM 776 O O . PRO A 1 106 ? 24.228 15.942 65.168 1.00 20.60 97 PRO A O 1
ATOM 780 N N . VAL A 1 107 ? 25.028 14.225 63.966 1.00 11.92 98 VAL A N 1
ATOM 781 C CA . VAL A 1 107 ? 24.528 13.226 64.899 1.00 12.73 98 VAL A CA 1
ATOM 782 C C . VAL A 1 107 ? 25.452 12.014 64.869 1.00 14.16 98 VAL A C 1
ATOM 783 O O . VAL A 1 107 ? 25.949 11.616 63.809 1.00 16.34 98 VAL A O 1
ATOM 787 N N . GLU A 1 108 ? 25.737 11.467 66.045 1.00 10.08 99 GLU A N 1
ATOM 788 C CA . GLU A 1 108 ? 26.494 10.239 66.157 1.00 11.36 99 GLU A CA 1
ATOM 789 C C . GLU A 1 108 ? 25.517 9.071 66.141 1.00 11.38 99 GLU A C 1
ATOM 790 O O . GLU A 1 108 ? 24.669 8.947 67.027 1.00 11.76 99 GLU A O 1
ATOM 796 N N . CYS A 1 109 ? 25.622 8.223 65.126 1.00 8.11 100 CYS A N 1
ATOM 797 C CA . CYS A 1 109 ? 24.670 7.139 64.956 1.00 7.13 100 CYS A CA 1
ATOM 798 C C . CYS A 1 109 ? 25.231 5.883 65.571 1.00 9.30 100 CYS A C 1
ATOM 799 O O . CYS A 1 109 ? 25.956 5.120 64.919 1.00 8.65 100 CYS A O 1
ATOM 802 N N . VAL A 1 110 ? 24.916 5.699 66.846 1.00 8.91 101 VAL A N 1
ATOM 803 C CA . VAL A 1 110 ? 25.437 4.586 67.615 1.00 7.77 101 VAL A CA 1
ATOM 804 C C . VAL A 1 110 ? 24.427 3.457 67.656 1.00 7.71 101 VAL A C 1
ATOM 805 O O . VAL A 1 110 ? 23.229 3.686 67.850 1.00 7.86 101 VAL A O 1
ATOM 809 N N . ALA A 1 111 ? 24.918 2.241 67.442 1.00 7.11 102 ALA A N 1
ATOM 810 C CA . ALA A 1 111 ? 24.125 1.036 67.620 1.00 7.28 102 ALA A CA 1
ATOM 811 C C . ALA A 1 111 ? 24.701 0.257 68.793 1.00 7.09 102 ALA A C 1
ATOM 812 O O . ALA A 1 111 ? 25.920 0.111 68.911 1.00 6.70 102 ALA A O 1
ATOM 814 N N . ARG A 1 112 ? 23.834 -0.235 69.667 1.00 7.05 103 ARG A N 1
ATOM 815 C CA . ARG A 1 112 ? 24.265 -1.063 70.786 1.00 7.98 103 ARG A CA 1
ATOM 816 C C . ARG A 1 112 ? 23.596 -2.420 70.763 1.00 6.15 103 ARG A C 1
ATOM 817 O O . ARG A 1 112 ? 22.364 -2.508 70.812 1.00 7.50 103 ARG A O 1
ATOM 825 N N . GLY A 1 113 ? 24.394 -3.476 70.710 1.00 7.16 104 GLY A N 1
ATOM 826 C CA . GLY A 1 113 ? 23.861 -4.817 70.824 1.00 7.39 104 GLY A CA 1
ATOM 827 C C . GLY A 1 113 ? 23.931 -5.348 72.243 1.00 6.61 104 GLY A C 1
ATOM 828 O O . GLY A 1 113 ? 23.324 -6.381 72.559 1.00 7.20 104 GLY A O 1
ATOM 829 N N . TYR A 1 114 ? 24.694 -4.646 73.081 1.00 7.16 105 TYR A N 1
ATOM 830 C CA . TYR A 1 114 ? 24.949 -5.056 74.459 1.00 6.87 105 TYR A CA 1
ATOM 831 C C . TYR A 1 114 ? 24.973 -3.821 75.325 1.00 6.44 105 TYR A C 1
ATOM 832 O O . TYR A 1 114 ? 25.331 -2.733 74.852 1.00 8.49 105 TYR A O 1
ATOM 841 N N . LEU A 1 115 ? 24.604 -3.985 76.586 1.00 7.10 106 LEU A N 1
ATOM 842 C CA . LEU A 1 115 ? 24.434 -2.869 77.492 1.00 8.83 106 LEU A CA 1
ATOM 843 C C . LEU A 1 115 ? 25.693 -2.619 78.309 1.00 8.29 106 LEU A C 1
ATOM 844 O O . LEU A 1 115 ? 26.054 -3.423 79.168 1.00 9.93 106 LEU A O 1
ATOM 849 N N . THR A 1 116 ? 26.384 -1.518 78.037 1.00 7.62 107 THR A N 1
ATOM 850 C CA . THR A 1 116 ? 27.572 -1.180 78.799 1.00 8.39 107 THR A CA 1
ATOM 851 C C . THR A 1 116 ? 27.780 0.333 78.723 1.00 6.58 107 THR A C 1
ATOM 852 O O . THR A 1 116 ? 27.049 1.036 78.026 1.00 7.87 107 THR A O 1
ATOM 856 N N . GLY A 1 117 ? 28.785 0.832 79.433 1.00 7.89 108 GLY A N 1
ATOM 857 C CA . GLY A 1 117 ? 29.134 2.239 79.356 1.00 9.26 108 GLY A CA 1
ATOM 858 C C . GLY A 1 117 ? 27.971 3.141 79.700 1.00 7.31 108 GLY A C 1
ATOM 859 O O . GLY A 1 117 ? 27.241 2.890 80.651 1.00 7.44 108 GLY A O 1
ATOM 860 N N . SER A 1 118 ? 27.811 4.205 78.923 1.00 9.40 109 SER A N 1
ATOM 861 C CA . SER A 1 118 ? 26.787 5.186 79.246 1.00 8.71 109 SER A CA 1
ATOM 862 C C . SER A 1 118 ? 25.399 4.613 79.003 1.00 7.21 109 SER A C 1
ATOM 863 O O . SER A 1 118 ? 24.428 5.080 79.600 1.00 8.22 109 SER A O 1
ATOM 866 N N . GLY A 1 119 ? 25.288 3.611 78.142 1.00 8.25 110 GLY A N 1
ATOM 867 C CA . GLY A 1 119 ? 24.007 2.958 77.935 1.00 9.81 110 GLY A CA 1
ATOM 868 C C . GLY A 1 119 ? 23.556 2.263 79.206 1.00 7.42 110 GLY A C 1
ATOM 869 O O . GLY A 1 119 ? 22.433 2.432 79.681 1.00 8.30 110 GLY A O 1
ATOM 870 N N . LEU A 1 120 ? 24.459 1.483 79.782 1.00 6.94 111 LEU A N 1
ATOM 871 C CA . LEU A 1 120 ? 24.162 0.829 81.043 1.00 7.28 111 LEU A CA 1
ATOM 872 C C . LEU A 1 120 ? 23.853 1.849 82.134 1.00 7.40 111 LEU A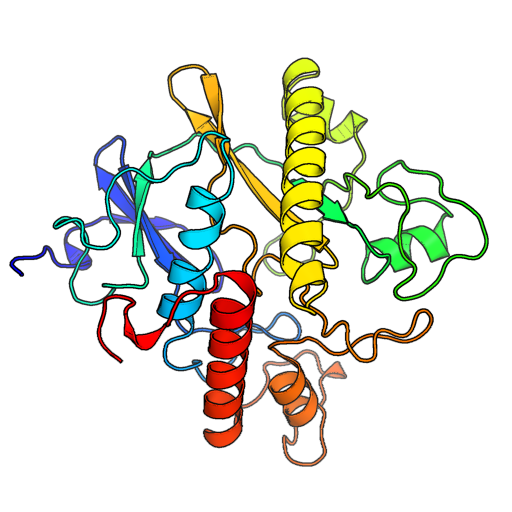 C 1
ATOM 873 O O . LEU A 1 120 ? 22.904 1.679 82.895 1.00 7.33 111 LEU A O 1
ATOM 878 N N . LEU A 1 121 ? 24.665 2.898 82.224 1.00 6.61 112 LEU A N 1
ATOM 879 C CA . LEU A 1 121 ? 24.467 3.880 83.280 1.00 7.97 112 LEU A CA 1
ATOM 880 C C . LEU A 1 121 ? 23.118 4.583 83.160 1.00 7.55 112 LEU A C 1
ATOM 881 O O . LEU A 1 121 ? 22.413 4.758 84.153 1.00 7.84 112 LEU A O 1
ATOM 886 N N . ASP A 1 122 ? 22.736 4.962 81.947 1.00 6.77 113 ASP A N 1
ATOM 887 C CA . ASP A 1 122 ? 21.439 5.596 81.743 1.00 7.53 113 ASP A CA 1
ATOM 888 C C . ASP A 1 122 ? 20.314 4.636 82.142 1.00 6.76 113 ASP A C 1
ATOM 889 O O . ASP A 1 122 ? 19.360 5.023 82.805 1.00 8.37 113 ASP A O 1
ATOM 894 N N . TYR A 1 123 ? 20.449 3.376 81.756 1.00 7.17 114 TYR A N 1
ATOM 895 C CA . TYR A 1 123 ? 19.490 2.351 82.151 1.00 8.01 114 TYR A CA 1
ATOM 896 C C . TYR A 1 123 ? 19.403 2.192 83.674 1.00 6.88 114 TYR A C 1
ATOM 897 O O . TYR A 1 123 ? 18.315 2.085 84.233 1.00 8.22 114 TYR A O 1
ATOM 906 N N . GLN A 1 124 ? 20.547 2.166 84.344 1.00 8.29 115 GLN A N 1
ATOM 907 C CA . GLN A 1 124 ? 20.533 1.988 85.790 1.00 9.90 115 GLN A CA 1
ATOM 908 C C . GLN A 1 124 ? 19.929 3.188 86.504 1.00 10.53 115 GLN A C 1
ATOM 909 O O . GLN A 1 124 ? 19.296 3.031 87.545 1.00 13.23 115 GLN A O 1
ATOM 915 N N . ARG A 1 125 ? 20.090 4.381 85.941 1.00 7.74 116 ARG A N 1
ATOM 916 C CA . ARG A 1 125 ? 19.523 5.586 86.532 1.00 9.74 116 ARG A CA 1
ATOM 917 C C . ARG A 1 125 ? 18.030 5.761 86.250 1.00 11.04 116 ARG A C 1
ATOM 918 O O . ARG A 1 125 ? 17.292 6.264 87.101 1.00 13.26 116 ARG A O 1
ATOM 926 N N . THR A 1 126 ? 17.584 5.379 85.054 1.00 10.22 117 THR A N 1
ATOM 927 C CA . THR A 1 126 ? 16.255 5.760 84.555 1.00 11.25 117 THR A CA 1
ATOM 928 C C . THR A 1 126 ? 15.390 4.606 84.053 1.00 10.91 117 THR A C 1
ATOM 929 O O . THR A 1 126 ? 14.188 4.779 83.866 1.00 13.20 117 THR A O 1
ATOM 933 N N . GLY A 1 127 ? 15.993 3.454 83.791 1.00 9.77 118 GLY A N 1
ATOM 934 C CA . GLY A 1 127 ? 15.264 2.352 83.190 1.00 11.89 118 GLY A CA 1
ATOM 935 C C . GLY A 1 127 ? 15.217 2.431 81.674 1.00 11.07 118 GLY A C 1
ATOM 936 O O . GLY A 1 127 ? 14.658 1.540 81.026 1.00 10.41 118 GLY A O 1
ATOM 937 N N . ALA A 1 128 ? 15.818 3.472 81.103 1.00 9.01 119 ALA A N 1
ATOM 938 C CA . ALA A 1 128 ? 15.776 3.690 79.655 1.00 8.85 119 ALA A CA 1
ATOM 939 C C . ALA A 1 128 ? 17.108 4.171 79.108 1.00 9.48 119 ALA A C 1
ATOM 940 O O . ALA A 1 128 ? 17.948 4.688 79.853 1.00 10.67 119 ALA A O 1
ATOM 942 N N . VAL A 1 129 ? 17.294 3.968 77.809 1.00 8.91 120 VAL A N 1
ATOM 943 C CA . VAL A 1 129 ? 18.475 4.430 77.084 1.00 10.27 120 VAL A CA 1
ATOM 944 C C . VAL A 1 129 ? 18.006 5.115 75.813 1.00 8.34 120 VAL A C 1
ATOM 945 O O . VAL A 1 129 ? 17.367 4.458 74.997 1.00 7.67 120 VAL A O 1
ATOM 949 N N . CYS A 1 130 ? 18.309 6.406 75.639 1.00 8.51 121 CYS A N 1
ATOM 950 C CA . CYS A 1 130 ? 18.003 7.115 74.390 1.00 8.70 121 CYS A CA 1
ATOM 951 C C . CYS A 1 130 ? 16.553 6.932 73.953 1.00 9.90 121 CYS A C 1
ATOM 952 O O . CYS A 1 130 ? 16.277 6.705 72.770 1.00 10.37 121 CYS A O 1
ATOM 955 N N . GLY A 1 131 ? 15.633 7.021 74.910 1.00 9.59 122 GLY A N 1
ATOM 956 C CA . GLY A 1 131 ? 14.221 6.902 74.610 1.00 11.36 122 GLY A CA 1
ATOM 957 C C . GLY A 1 131 ? 13.701 5.477 74.480 1.00 11.11 122 GLY A C 1
ATOM 958 O O . GLY A 1 131 ? 12.544 5.272 74.092 1.00 15.26 122 GLY A O 1
ATOM 959 N N . HIS A 1 132 ? 14.540 4.497 74.794 1.00 7.43 123 HIS A N 1
ATOM 960 C CA . HIS A 1 132 ? 14.133 3.096 74.797 1.00 8.48 123 HIS A CA 1
ATOM 961 C C . HIS A 1 132 ? 13.933 2.611 76.216 1.00 9.28 123 HIS A C 1
ATOM 962 O O . HIS A 1 132 ? 14.911 2.433 76.947 1.00 8.22 123 HIS A O 1
ATOM 969 N N . VAL A 1 133 ? 12.687 2.401 76.616 1.00 8.66 124 VAL A N 1
ATOM 970 C CA . VAL A 1 133 ? 12.398 1.810 77.915 1.00 8.72 124 VAL A CA 1
ATOM 971 C C . VAL A 1 133 ? 12.580 0.299 77.810 1.00 8.81 124 VAL A C 1
ATOM 972 O O . VAL A 1 133 ? 11.891 -0.381 77.027 1.00 9.18 124 VAL A O 1
ATOM 976 N N . LEU A 1 134 ? 13.522 -0.218 78.597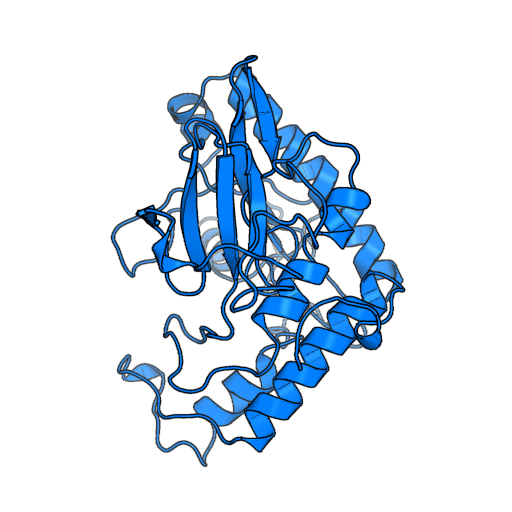 1.00 8.39 125 LEU A N 1
ATOM 977 C CA . LEU A 1 134 ? 13.995 -1.583 78.452 1.00 8.78 125 LEU A CA 1
ATOM 978 C C . LEU A 1 134 ? 13.381 -2.518 79.483 1.00 9.28 125 LEU A C 1
ATOM 979 O O . LEU A 1 134 ? 12.812 -2.065 80.465 1.00 10.88 125 LEU A O 1
ATOM 984 N N . PRO A 1 135 ? 13.507 -3.840 79.269 1.00 10.66 126 PRO A N 1
ATOM 985 C CA . PRO A 1 135 ? 13.053 -4.779 80.292 1.00 12.18 126 PRO A CA 1
ATOM 986 C C . PRO A 1 135 ? 13.771 -4.563 81.619 1.00 11.32 126 PRO A C 1
ATOM 987 O O . PRO A 1 135 ? 14.899 -4.055 81.653 1.00 10.61 126 PRO A O 1
ATOM 991 N N . GLN A 1 136 ? 13.123 -4.948 82.706 1.00 12.01 127 GLN A N 1
ATOM 992 C CA . GLN A 1 136 ? 13.793 -4.960 83.997 1.00 13.20 127 GLN A CA 1
ATOM 993 C C . GLN A 1 136 ? 14.815 -6.097 84.046 1.00 12.63 127 GLN A C 1
ATOM 994 O O . GLN A 1 136 ? 14.743 -7.057 83.275 1.00 14.51 127 GLN A O 1
ATOM 1000 N N . GLY A 1 137 ? 15.802 -5.945 84.921 1.00 12.13 128 GLY A N 1
ATOM 1001 C CA . GLY A 1 137 ? 16.704 -7.032 85.245 1.00 14.31 128 GLY A CA 1
ATOM 1002 C C . GLY A 1 137 ? 17.952 -7.155 84.393 1.00 12.45 128 GLY A C 1
ATOM 1003 O O . GLY A 1 137 ? 18.721 -8.106 84.554 1.00 16.20 128 GLY A O 1
ATOM 1004 N N . LEU A 1 138 ? 18.170 -6.211 83.485 1.00 10.65 129 LEU A N 1
ATOM 1005 C CA . LEU A 1 138 ? 19.404 -6.191 82.694 1.00 10.23 129 LEU A CA 1
ATOM 1006 C C . LEU A 1 138 ? 20.574 -5.660 83.514 1.00 9.15 129 LEU A C 1
ATOM 1007 O O . LEU A 1 138 ? 20.377 -5.002 84.533 1.00 9.91 129 LEU A O 1
ATOM 1012 N N . GLY A 1 139 ? 21.793 -5.932 83.066 1.00 9.80 130 GLY A N 1
ATOM 1013 C CA . GLY A 1 139 ? 22.960 -5.419 83.755 1.00 9.66 130 GLY A CA 1
ATOM 1014 C C . GLY A 1 139 ? 24.136 -5.350 82.816 1.00 7.91 130 GLY A C 1
ATOM 1015 O O . GLY A 1 139 ? 23.990 -5.389 81.591 1.00 7.67 130 GLY A O 1
ATOM 1016 N N . GLU A 1 140 ? 25.314 -5.258 83.407 1.00 8.64 131 GLU A N 1
ATOM 1017 C CA . GLU A 1 140 ? 26.544 -5.123 82.650 1.00 7.70 131 GLU A CA 1
ATOM 1018 C C . GLU A 1 140 ? 26.696 -6.224 81.604 1.00 7.43 131 GLU A C 1
ATOM 1019 O O . GLU A 1 140 ? 26.622 -7.418 81.917 1.00 8.43 131 GLU A O 1
ATOM 1025 N N . ALA A 1 141 ? 26.939 -5.797 80.372 1.00 7.00 132 ALA A N 1
ATOM 1026 C CA . ALA A 1 141 ? 27.154 -6.670 79.217 1.00 7.84 132 ALA A CA 1
ATOM 1027 C C . ALA A 1 141 ? 25.944 -7.545 78.857 1.00 9.60 132 ALA A C 1
ATOM 1028 O O . ALA A 1 141 ? 26.093 -8.514 78.112 1.00 10.25 132 ALA A O 1
ATOM 1030 N N . SER A 1 142 ? 24.752 -7.191 79.328 1.00 6.97 133 SER A N 1
ATOM 1031 C CA . SER A 1 142 ? 23.534 -7.858 78.874 1.00 7.88 133 SER A CA 1
ATOM 1032 C C . SER A 1 142 ? 23.342 -7.673 77.379 1.00 7.58 133 SER A C 1
ATOM 1033 O O . SER A 1 142 ? 23.514 -6.565 76.847 1.00 7.41 133 SER A O 1
ATOM 1036 N N . ARG A 1 143 ? 22.932 -8.743 76.704 1.00 8.98 134 ARG A N 1
ATOM 1037 C CA . ARG A 1 143 ? 22.536 -8.634 75.308 1.00 8.34 134 ARG A CA 1
ATOM 1038 C C . ARG A 1 143 ? 21.248 -7.827 75.202 1.00 7.77 134 ARG A C 1
ATOM 1039 O O . ARG A 1 143 ? 20.330 -8.022 75.997 1.00 10.11 134 ARG A O 1
ATOM 1047 N N . LEU A 1 144 ? 21.198 -6.922 74.234 1.00 8.17 135 LEU A N 1
ATOM 1048 C CA . LEU A 1 144 ? 19.997 -6.161 73.910 1.00 8.70 135 LEU A CA 1
ATOM 1049 C C . LEU A 1 144 ? 19.332 -6.806 72.710 1.00 11.73 135 LEU A C 1
ATOM 1050 O O . LEU A 1 144 ? 19.892 -6.822 71.623 1.00 17.96 135 LEU A O 1
ATOM 1055 N N . ASP A 1 145 ? 18.146 -7.353 72.932 1.00 16.59 136 ASP A N 1
ATOM 1056 C CA . ASP A 1 145 ? 17.380 -7.985 71.871 1.00 27.12 136 ASP A CA 1
ATOM 1057 C C . ASP A 1 145 ? 16.041 -7.281 71.772 1.00 14.07 136 ASP A C 1
ATOM 1058 O O . ASP A 1 145 ? 15.186 -7.453 72.635 1.00 17.25 136 ASP A O 1
ATOM 1060 N N . PRO A 1 146 ? 15.856 -6.474 70.720 1.00 11.99 137 PRO A N 1
ATOM 1061 C CA . PRO A 1 146 ? 16.746 -6.206 69.582 1.00 12.18 137 PRO A CA 1
ATOM 1062 C C . PRO A 1 146 ? 17.832 -5.174 69.898 1.00 10.59 137 PRO A C 1
ATOM 1063 O O . PRO A 1 146 ? 17.741 -4.490 70.914 1.00 10.10 137 PRO A O 1
ATOM 1067 N N . PRO A 1 147 ? 18.845 -5.058 69.027 1.00 10.31 138 PRO A N 1
ATOM 1068 C CA . PRO A 1 147 ? 19.845 -4.004 69.211 1.00 9.27 138 PRO A CA 1
ATOM 1069 C C . PRO A 1 147 ? 19.195 -2.635 69.136 1.00 7.55 138 PRO A C 1
ATOM 1070 O O . PRO A 1 147 ? 18.140 -2.493 68.513 1.00 10.49 138 PRO A O 1
ATOM 1074 N N . LEU A 1 148 ? 19.811 -1.654 69.771 1.00 8.14 139 LEU A N 1
ATOM 1075 C CA . LEU A 1 148 ? 19.235 -0.328 69.880 1.00 7.61 139 LEU A CA 1
ATOM 1076 C C . LEU A 1 148 ? 19.946 0.704 69.028 1.00 7.57 139 LEU A C 1
ATOM 1077 O O . LEU A 1 148 ? 21.170 0.714 68.944 1.00 8.10 139 LEU A O 1
ATOM 1082 N N . PHE A 1 149 ? 19.164 1.597 68.434 1.00 8.31 140 PHE A N 1
ATOM 1083 C CA . PHE A 1 149 ? 19.662 2.869 67.926 1.00 7.16 140 PHE A CA 1
ATOM 1084 C C . PHE A 1 149 ? 19.757 3.825 69.110 1.00 7.18 140 PHE A C 1
ATOM 1085 O O . PHE A 1 149 ? 18.744 4.192 69.710 1.00 8.41 140 PHE A O 1
ATOM 1093 N N . THR A 1 150 ? 20.974 4.213 69.468 1.00 6.94 141 THR A N 1
ATOM 1094 C CA . THR A 1 150 ? 21.204 5.063 70.624 1.00 8.42 141 THR A CA 1
ATOM 1095 C C . THR A 1 150 ? 22.003 6.292 70.200 1.00 8.32 141 THR A C 1
ATOM 1096 O O . THR A 1 150 ? 23.196 6.406 70.463 1.00 8.37 141 THR A O 1
ATOM 1100 N N . PRO A 1 151 ? 21.333 7.226 69.525 1.00 7.79 142 PRO A N 1
ATOM 1101 C CA . PRO A 1 151 ? 22.036 8.391 68.982 1.00 7.49 142 PRO A CA 1
ATOM 1102 C C . PRO A 1 151 ? 22.600 9.302 70.068 1.00 6.55 142 PRO A C 1
ATOM 1103 O O . PRO A 1 151 ? 22.122 9.340 71.220 1.00 7.57 142 PRO A O 1
ATOM 1107 N N . ALA A 1 152 ? 23.636 10.032 69.685 1.00 7.96 143 ALA A N 1
ATOM 1108 C CA . ALA A 1 152 ? 24.269 10.978 70.571 1.00 7.50 143 ALA A CA 1
ATOM 1109 C C . ALA A 1 152 ? 24.693 12.202 69.783 1.00 11.39 143 ALA A C 1
ATOM 1110 O O . ALA A 1 152 ? 24.759 12.177 68.546 1.00 11.18 143 ALA A O 1
ATOM 1112 N N . THR A 1 153 ? 24.956 13.284 70.498 1.00 10.45 144 THR A N 1
ATOM 1113 C CA . THR A 1 153 ? 25.532 14.465 69.879 1.00 12.42 144 THR A CA 1
ATOM 1114 C C . THR A 1 153 ? 26.861 14.818 70.547 1.00 17.73 144 THR A C 1
ATOM 1115 O O . THR A 1 153 ? 27.038 14.616 71.757 1.00 16.12 144 THR A O 1
ATOM 1119 N N . LYS A 1 154 ? 27.794 15.347 69.761 1.00 15.89 145 LYS A N 1
ATOM 1120 C CA . LYS A 1 154 ? 29.071 15.807 70.304 1.00 28.07 145 LYS A CA 1
ATOM 1121 C C . LYS A 1 154 ? 28.869 16.981 71.254 1.00 24.80 145 LYS A C 1
ATOM 1122 O O . LYS A 1 154 ? 28.077 17.878 70.980 1.00 26.43 145 LYS A O 1
ATOM 1125 N N . ALA A 1 155 ? 29.577 16.966 72.378 1.00 38.98 146 ALA A N 1
ATOM 1126 C CA . ALA A 1 155 ? 29.512 18.074 73.325 1.00 29.13 146 ALA A CA 1
ATOM 1127 C C . ALA A 1 155 ? 30.775 18.920 73.220 1.00 45.14 146 ALA A C 1
ATOM 1128 O O . ALA A 1 155 ? 31.421 18.956 72.171 1.00 35.61 146 ALA A O 1
ATOM 1130 N N . ASP A 1 156 ? 31.124 19.594 74.311 1.00 43.90 147 ASP A N 1
ATOM 1131 C CA . ASP A 1 156 ? 32.319 20.430 74.344 1.00 31.84 147 ASP A CA 1
ATOM 1132 C C . ASP A 1 156 ? 33.583 19.597 74.137 1.00 53.61 147 ASP A C 1
ATOM 1133 O O . ASP A 1 156 ? 33.587 18.389 74.374 1.00 28.48 147 ASP A O 1
ATOM 1135 N N . ILE A 1 157 ? 34.651 20.249 73.690 1.00 30.06 148 ILE A N 1
ATOM 1136 C CA . ILE A 1 157 ? 35.918 19.570 73.444 1.00 33.57 148 ILE A CA 1
ATOM 1137 C C . ILE A 1 157 ? 36.421 18.860 74.697 1.00 44.81 148 ILE A C 1
ATOM 1138 O O . ILE A 1 157 ? 36.541 19.467 75.762 1.00 64.73 148 ILE A O 1
ATOM 1140 N N . GLY A 1 158 ? 36.694 17.565 74.570 1.00 44.85 149 GLY A N 1
ATOM 1141 C CA . GLY A 1 158 ? 37.253 16.798 75.666 1.00 45.72 149 GLY A CA 1
ATOM 1142 C C . GLY A 1 158 ? 36.247 16.046 76.520 1.00 78.09 149 GLY A C 1
ATOM 1143 O O . GLY A 1 158 ? 36.627 15.148 77.271 1.00 75.35 149 GLY A O 1
ATOM 1144 N N . GLU A 1 159 ? 34.969 16.402 76.416 1.00 55.51 150 GLU A N 1
ATOM 1145 C CA . GLU A 1 159 ? 33.943 15.754 77.233 1.00 50.29 150 GLU A CA 1
ATOM 1146 C C . GLU A 1 159 ? 33.098 14.768 76.423 1.00 38.92 150 GLU A C 1
ATOM 1147 O O . GLU A 1 159 ? 33.112 14.782 75.191 1.00 37.71 150 GLU A O 1
ATOM 1151 N N . HIS A 1 160 ? 32.367 13.912 77.132 1.00 29.17 151 HIS A N 1
ATOM 1152 C CA . HIS A 1 160 ? 31.634 12.809 76.513 1.00 32.67 151 HIS A CA 1
ATOM 1153 C C . HIS A 1 160 ? 30.438 13.279 75.691 1.00 18.88 151 HIS A C 1
ATOM 1154 O O . HIS A 1 160 ? 29.852 14.322 75.973 1.00 21.38 151 HIS A O 1
ATOM 1156 N N . ASP A 1 161 ? 30.081 12.500 74.674 1.00 20.67 152 ASP A N 1
ATOM 1157 C CA . ASP A 1 161 ? 28.927 12.819 73.837 1.00 16.30 152 ASP A CA 1
ATOM 1158 C C . ASP A 1 161 ? 27.655 12.799 74.677 1.00 16.19 152 ASP A C 1
ATOM 1159 O O . ASP A 1 161 ? 27.601 12.131 75.715 1.00 19.24 152 ASP A O 1
ATOM 1164 N N . MET A 1 162 ? 26.631 13.526 74.236 1.00 13.82 153 MET A N 1
ATOM 1165 C CA . MET A 1 162 ? 25.354 13.520 74.945 1.00 14.19 153 MET A CA 1
ATOM 1166 C C . MET A 1 162 ? 24.366 12.537 74.315 1.00 10.56 153 MET A C 1
ATOM 1167 O O . MET A 1 162 ? 24.011 12.677 73.150 1.00 11.45 153 MET A O 1
ATOM 1172 N N . ASN A 1 163 ? 23.907 11.551 75.080 1.00 9.71 154 ASN A N 1
ATOM 1173 C CA . ASN A 1 163 ? 22.894 10.626 74.580 1.00 9.35 154 ASN A CA 1
ATOM 1174 C C . ASN A 1 163 ? 21.567 11.341 74.359 1.00 8.22 154 ASN A C 1
ATOM 1175 O O . ASN A 1 163 ? 21.119 12.089 75.227 1.00 10.90 154 ASN A O 1
ATOM 1180 N N . VAL A 1 164 ? 20.935 11.106 73.211 1.00 7.65 155 VAL A N 1
ATOM 1181 C CA . VAL A 1 164 ? 19.650 11.734 72.911 1.00 8.58 155 VAL A CA 1
ATOM 1182 C C . VAL A 1 164 ? 18.695 10.700 72.347 1.00 9.07 155 VAL A C 1
ATOM 1183 O O . VAL A 1 164 ? 19.090 9.569 72.079 1.00 9.07 155 VAL A O 1
ATOM 1187 N N . ASP A 1 165 ? 17.433 11.073 72.171 1.00 9.28 156 ASP A N 1
ATOM 1188 C CA . ASP A 1 165 ? 16.449 10.122 71.657 1.00 9.83 156 ASP A CA 1
ATOM 1189 C C . ASP A 1 165 ? 16.073 10.415 70.206 1.00 7.84 156 ASP A C 1
ATOM 1190 O O . ASP A 1 165 ? 16.638 11.317 69.574 1.00 8.31 156 ASP A O 1
ATOM 1195 N N . PHE A 1 166 ? 15.143 9.635 69.665 1.00 7.75 157 PHE A N 1
ATOM 1196 C CA . PHE A 1 166 ? 14.810 9.743 68.257 1.00 9.47 157 PHE A CA 1
ATOM 1197 C C . PHE A 1 166 ? 14.245 11.122 67.928 1.00 8.19 157 PHE A C 1
ATOM 1198 O O . PHE A 1 166 ? 14.575 11.702 66.895 1.00 9.44 157 PHE A O 1
ATOM 1206 N N . ALA A 1 167 ? 13.407 11.661 68.814 1.00 10.00 158 ALA A N 1
ATOM 1207 C CA . ALA A 1 167 ? 12.827 12.990 68.607 1.00 11.02 158 ALA A CA 1
ATOM 1208 C C . ALA A 1 167 ? 13.922 14.045 68.435 1.00 10.04 158 ALA A C 1
ATOM 1209 O O . ALA A 1 167 ? 13.811 14.949 67.606 1.00 10.88 158 ALA A O 1
ATOM 1211 N N . ALA A 1 168 ? 14.990 13.925 69.210 1.00 8.46 159 ALA A N 1
ATOM 1212 C CA . ALA A 1 168 ? 16.100 14.855 69.064 1.00 8.53 159 ALA A CA 1
ATOM 1213 C C . ALA A 1 168 ? 16.752 14.720 67.683 1.00 9.67 159 ALA A C 1
ATOM 1214 O O . ALA A 1 168 ? 17.155 15.720 67.083 1.00 9.75 159 ALA A O 1
ATOM 1216 N N . VAL A 1 169 ? 16.847 13.500 67.170 1.00 8.29 160 VAL A N 1
ATOM 1217 C CA . VAL A 1 169 ? 17.445 13.283 65.862 1.00 8.22 160 VAL A CA 1
ATOM 1218 C C . VAL A 1 169 ? 16.552 13.893 64.772 1.00 7.96 160 VAL A C 1
ATOM 1219 O O . VAL A 1 169 ? 17.051 14.549 63.848 1.00 8.22 160 VAL A O 1
ATOM 1223 N N . VAL A 1 170 ? 15.234 13.737 64.913 1.00 8.55 161 VAL A N 1
ATOM 1224 C CA . VAL A 1 170 ? 14.286 14.355 63.998 1.00 8.48 161 VAL A CA 1
ATOM 1225 C C . VAL A 1 170 ? 14.552 15.866 63.907 1.00 8.97 161 VAL A C 1
ATOM 1226 O O . VAL A 1 170 ? 14.619 16.427 62.819 1.00 9.22 161 VAL A O 1
ATOM 1230 N N . GLY A 1 171 ? 14.730 16.527 65.051 1.00 9.18 162 GLY A N 1
ATOM 1231 C CA . GLY A 1 171 ? 14.982 17.959 65.070 1.00 9.75 162 GLY A CA 1
ATOM 1232 C C . GLY A 1 171 ? 16.332 18.352 64.494 1.00 9.76 162 GLY A C 1
ATOM 1233 O O . GLY A 1 171 ? 16.532 19.486 64.084 1.00 11.54 162 GLY A O 1
ATOM 1234 N N . LEU A 1 172 ? 17.270 17.418 64.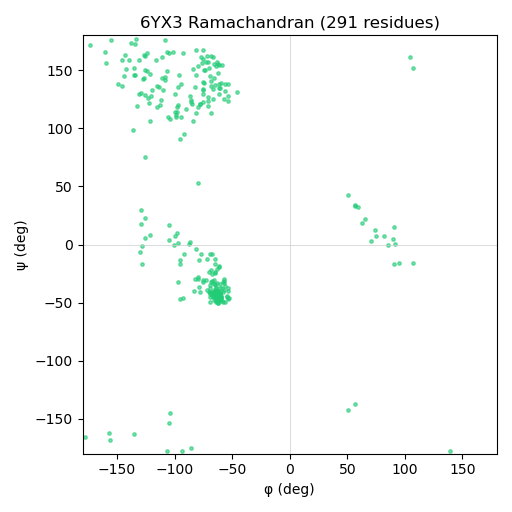468 1.00 9.25 163 LEU A N 1
ATOM 1235 C CA . LEU A 1 172 ? 18.583 17.684 63.906 1.00 10.62 163 LEU A CA 1
ATOM 1236 C C . LEU A 1 172 ? 18.638 17.540 62.386 1.00 9.75 163 LEU A C 1
ATOM 1237 O O . LEU A 1 172 ? 19.287 18.351 61.721 1.00 13.21 163 LEU A O 1
ATOM 1242 N N . VAL A 1 173 ? 17.960 16.531 61.836 1.00 8.96 164 VAL A N 1
ATOM 1243 C CA . VAL A 1 173 ? 18.165 16.195 60.425 1.00 9.52 164 VAL A CA 1
ATOM 1244 C C . VAL A 1 173 ? 16.895 16.061 59.592 1.00 9.12 164 VAL A C 1
ATOM 1245 O O . VAL A 1 173 ? 16.986 15.906 58.379 1.00 11.03 164 VAL A O 1
ATOM 1249 N N . GLY A 1 174 ? 15.725 16.128 60.220 1.00 9.19 165 GLY A N 1
ATOM 1250 C CA . GLY A 1 174 ? 14.471 15.937 59.506 1.00 9.39 165 GLY A CA 1
ATOM 1251 C C . GLY A 1 174 ? 13.857 14.592 59.860 1.00 8.98 165 GLY A C 1
ATOM 1252 O O . GLY A 1 174 ? 14.569 13.647 60.201 1.00 8.52 165 GLY A O 1
ATOM 1253 N N . ALA A 1 175 ? 12.533 14.497 59.785 1.00 9.23 166 ALA A N 1
ATOM 1254 C CA . ALA A 1 175 ? 11.833 13.274 60.183 1.00 8.97 166 ALA A CA 1
ATOM 1255 C C . ALA A 1 175 ? 12.161 12.075 59.281 1.00 8.72 166 ALA A C 1
ATOM 1256 O O . ALA A 1 175 ? 12.454 10.976 59.769 1.00 9.18 166 ALA A O 1
ATOM 1258 N N . VAL A 1 176 ? 12.096 12.282 57.967 1.00 9.02 167 VAL A N 1
ATOM 1259 C CA . VAL A 1 176 ? 12.362 11.189 57.037 1.00 9.68 167 VAL A CA 1
ATOM 1260 C C . VAL A 1 176 ? 13.832 10.762 57.131 1.00 8.51 167 VAL A C 1
ATOM 1261 O O . VAL A 1 176 ? 14.140 9.565 57.194 1.00 8.65 167 VAL A O 1
ATOM 1265 N N . ARG A 1 177 ? 14.738 11.733 57.168 1.00 8.75 168 ARG A N 1
ATOM 1266 C CA . ARG A 1 177 ? 16.153 11.412 57.300 1.00 8.54 168 ARG A CA 1
ATOM 1267 C C . ARG A 1 177 ? 16.450 10.684 58.620 1.00 7.72 168 ARG A C 1
ATOM 1268 O O . ARG A 1 177 ? 17.245 9.732 58.650 1.00 7.76 168 ARG A O 1
ATOM 1276 N N . ALA A 1 178 ? 15.809 11.104 59.712 1.00 7.72 169 ALA A N 1
ATOM 1277 C CA . ALA A 1 178 ? 16.037 10.443 60.999 1.00 7.34 169 ALA A CA 1
ATOM 1278 C C . ALA A 1 178 ? 15.647 8.974 60.919 1.00 7.16 169 ALA A C 1
ATOM 1279 O O . ALA A 1 178 ? 16.378 8.109 61.401 1.00 7.80 169 ALA A O 1
ATOM 1281 N N . ASN A 1 179 ? 14.488 8.692 60.332 1.00 7.99 170 ASN A N 1
ATOM 1282 C CA . ASN A 1 179 ? 14.081 7.311 60.143 1.00 9.06 170 ASN A CA 1
ATOM 1283 C C . ASN A 1 179 ? 15.077 6.553 59.278 1.00 7.24 170 ASN A C 1
ATOM 1284 O O . ASN A 1 179 ? 15.379 5.400 59.562 1.00 7.66 170 ASN A O 1
ATOM 1289 N N . GLN A 1 180 ? 15.583 7.195 58.231 1.00 7.34 171 GLN A N 1
ATOM 1290 C CA . GLN A 1 180 ? 16.566 6.571 57.359 1.00 9.58 171 GLN A CA 1
ATOM 1291 C C . GLN A 1 180 ? 17.837 6.212 58.131 1.00 7.44 171 GLN A C 1
ATOM 1292 O O . GLN A 1 180 ? 18.395 5.120 57.960 1.00 9.00 171 GLN A O 1
ATOM 1298 N N . LEU A 1 181 ? 18.312 7.138 58.962 1.00 7.63 172 LEU A N 1
ATOM 1299 C CA . LEU A 1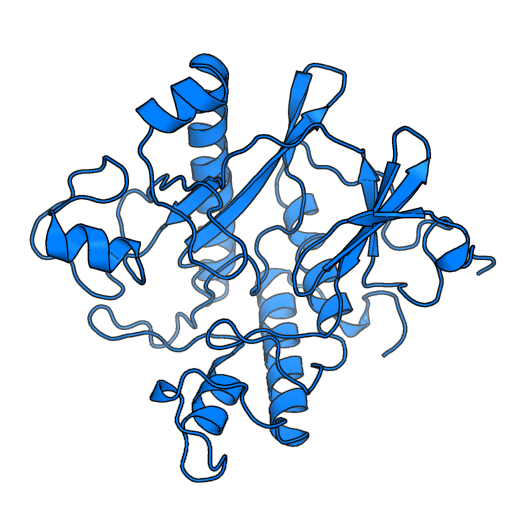 181 ? 19.511 6.922 59.778 1.00 7.58 172 LEU A CA 1
ATOM 1300 C C . LEU A 1 181 ? 19.324 5.759 60.732 1.00 9.36 172 LEU A C 1
ATOM 1301 O O . LEU A 1 181 ? 20.199 4.898 60.873 1.00 7.37 172 LEU A O 1
ATOM 1306 N N . ARG A 1 182 ? 18.187 5.753 61.412 1.00 7.54 173 ARG A N 1
ATOM 1307 C CA . ARG A 1 182 ? 17.872 4.693 62.352 1.00 7.13 173 ARG A CA 1
ATOM 1308 C C . ARG A 1 182 ? 17.875 3.334 61.670 1.00 7.74 173 ARG A C 1
ATOM 1309 O O . ARG A 1 182 ? 18.495 2.387 62.150 1.00 8.81 173 ARG A O 1
ATOM 1317 N N . ASP A 1 183 ? 17.179 3.241 60.551 1.00 6.94 174 ASP A N 1
ATOM 1318 C CA . ASP A 1 183 ? 17.036 1.966 59.867 1.00 9.22 174 ASP A CA 1
ATOM 1319 C C . ASP A 1 183 ? 18.368 1.447 59.351 1.00 8.50 174 ASP A C 1
ATOM 1320 O O . ASP A 1 183 ? 18.680 0.259 59.490 1.00 8.05 174 ASP A O 1
ATOM 1325 N N . GLU A 1 184 ? 19.149 2.329 58.738 1.00 7.83 175 GLU A N 1
ATOM 1326 C CA . GLU A 1 184 ? 20.426 1.908 58.180 1.00 6.62 175 GLU A CA 1
ATOM 1327 C C . GLU A 1 184 ? 21.404 1.524 59.293 1.00 7.88 175 GLU A C 1
ATOM 1328 O O . GLU A 1 184 ? 22.111 0.525 59.177 1.00 8.70 175 GLU A O 1
ATOM 1334 N N . THR A 1 185 ? 21.438 2.309 60.364 1.00 6.94 176 THR A N 1
ATOM 1335 C CA . THR A 1 185 ? 22.311 2.033 61.504 1.00 6.90 176 THR A CA 1
ATOM 1336 C C . THR A 1 185 ? 22.042 0.633 62.057 1.00 7.17 176 THR A C 1
ATOM 1337 O O . THR A 1 185 ? 22.966 -0.168 62.258 1.00 7.41 176 THR A O 1
ATOM 1341 N N . ILE A 1 186 ? 20.776 0.325 62.287 1.00 6.86 177 ILE A N 1
ATOM 1342 C CA . ILE A 1 186 ? 20.433 -0.982 62.829 1.00 8.46 177 ILE A CA 1
ATOM 1343 C C . ILE A 1 186 ? 20.749 -2.090 61.814 1.00 7.84 177 ILE A C 1
ATOM 1344 O O . ILE A 1 186 ? 21.283 -3.144 62.187 1.00 8.66 177 ILE A O 1
ATOM 1349 N N . LYS A 1 187 ? 20.444 -1.867 60.5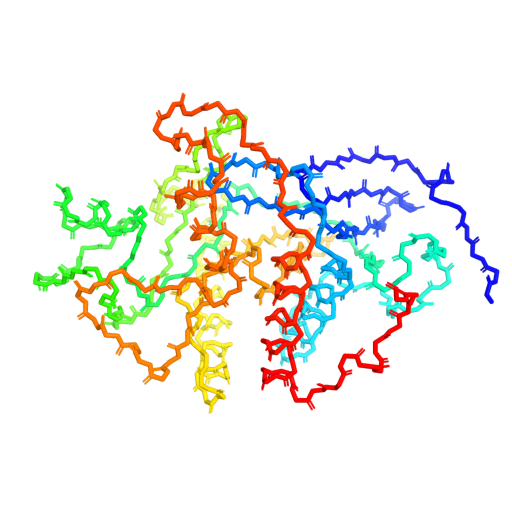42 1.00 7.53 178 LYS A N 1
ATOM 1350 C CA . LYS A 1 187 ? 20.672 -2.890 59.527 1.00 9.02 178 LYS A CA 1
ATOM 1351 C C . LYS A 1 187 ? 22.145 -3.246 59.392 1.00 7.29 178 LYS A C 1
ATOM 1352 O O . LYS A 1 187 ? 22.503 -4.425 59.423 1.00 7.58 178 LYS A O 1
ATOM 1358 N N . ILE A 1 188 ? 23.014 -2.254 59.243 1.00 6.85 179 ILE A N 1
ATOM 1359 C CA . ILE A 1 188 ? 24.409 -2.582 59.008 1.00 7.01 179 ILE A CA 1
ATOM 1360 C C . ILE A 1 188 ? 25.089 -3.050 60.293 1.00 5.98 179 ILE A C 1
ATOM 1361 O O . ILE A 1 188 ? 25.971 -3.915 60.240 1.00 7.19 179 ILE A O 1
ATOM 1366 N N . TYR A 1 189 ? 24.676 -2.534 61.453 1.00 6.05 180 TYR A N 1
ATOM 1367 C CA . TYR A 1 189 ? 25.194 -3.078 62.707 1.00 5.59 180 TYR A CA 1
ATOM 1368 C C . TYR A 1 189 ? 24.853 -4.567 62.851 1.00 6.35 180 TYR A C 1
ATOM 1369 O O . TYR A 1 189 ? 25.706 -5.374 63.209 1.00 7.32 180 TYR A O 1
ATOM 1378 N N . THR A 1 190 ? 23.603 -4.920 62.587 1.00 6.62 181 THR A N 1
ATOM 1379 C CA . THR A 1 190 ? 23.160 -6.290 62.750 1.00 7.49 181 THR A CA 1
ATOM 1380 C C . THR A 1 190 ? 23.973 -7.213 61.855 1.00 8.82 181 THR A C 1
ATOM 1381 O O . THR A 1 190 ? 24.446 -8.264 62.296 1.00 8.79 181 THR A O 1
ATOM 1385 N N . ARG A 1 191 ? 24.164 -6.822 60.603 1.00 8.28 182 ARG A N 1
ATOM 1386 C CA . ARG A 1 191 ? 24.927 -7.643 59.677 1.00 9.18 182 ARG A CA 1
ATOM 1387 C C . ARG A 1 191 ? 26.386 -7.795 60.114 1.00 7.41 182 ARG A C 1
ATOM 1388 O O . ARG A 1 191 ? 26.917 -8.908 60.158 1.00 8.57 182 ARG A O 1
ATOM 1396 N N . ALA A 1 192 ? 27.032 -6.683 60.448 1.00 7.70 183 ALA A N 1
ATOM 1397 C CA . ALA A 1 192 ? 28.437 -6.737 60.848 1.00 8.19 183 ALA A CA 1
ATOM 1398 C C . ALA A 1 192 ? 28.625 -7.515 62.145 1.00 7.61 183 ALA A C 1
ATOM 1399 O O . ALA A 1 192 ? 29.592 -8.271 62.274 1.00 7.72 183 ALA A O 1
ATOM 1401 N N . ALA A 1 193 ? 27.711 -7.319 63.101 1.00 8.00 184 ALA A N 1
ATOM 1402 C CA . ALA A 1 193 ? 27.817 -7.999 64.393 1.00 6.29 184 ALA A CA 1
ATOM 1403 C C . ALA A 1 193 ? 27.727 -9.512 64.210 1.00 7.01 184 ALA A C 1
ATOM 1404 O O . ALA A 1 193 ? 28.489 -10.263 64.816 1.00 7.00 184 ALA A O 1
ATOM 1406 N N . ALA A 1 194 ? 26.825 -9.958 63.338 1.00 7.26 185 ALA A N 1
ATOM 1407 C CA . ALA A 1 194 ? 26.684 -11.384 63.087 1.00 8.74 185 ALA A CA 1
ATOM 1408 C C . ALA A 1 194 ? 27.944 -11.936 62.418 1.00 7.46 185 ALA A C 1
ATOM 1409 O O . ALA A 1 194 ? 28.405 -13.033 62.748 1.00 7.95 185 ALA A O 1
ATOM 1411 N N . HIS A 1 195 ? 28.499 -11.172 61.472 1.00 8.91 186 HIS A N 1
ATOM 1412 C CA . HIS A 1 195 ? 29.705 -11.567 60.749 1.00 7.91 186 HIS A CA 1
ATOM 1413 C C . HIS A 1 195 ? 30.887 -11.738 61.705 1.00 7.87 186 HIS A C 1
ATOM 1414 O O . HIS A 1 195 ? 31.617 -12.729 61.649 1.00 8.82 186 HIS A O 1
ATOM 1421 N N . ALA A 1 196 ? 31.067 -10.768 62.595 1.00 7.26 187 ALA A N 1
ATOM 1422 C CA . ALA A 1 196 ? 32.157 -10.823 63.560 1.00 7.68 187 ALA A CA 1
ATOM 1423 C C . ALA A 1 196 ? 31.954 -11.967 64.555 1.00 7.34 187 ALA A C 1
ATOM 1424 O O . ALA A 1 196 ? 32.895 -12.700 64.861 1.00 7.87 187 ALA A O 1
ATOM 1426 N N . LEU A 1 197 ? 30.733 -12.106 65.073 1.00 8.26 188 LEU A N 1
ATOM 1427 C CA . LEU A 1 197 ? 30.473 -13.121 66.092 1.00 7.49 188 LEU A CA 1
ATOM 1428 C C . LEU A 1 197 ? 30.693 -14.526 65.541 1.00 8.66 188 LEU A C 1
ATOM 1429 O O . LEU A 1 197 ? 31.147 -15.422 66.256 1.00 9.40 188 LEU A O 1
ATOM 1434 N N . HIS A 1 198 ? 30.395 -14.714 64.263 1.00 8.48 189 HIS A N 1
ATOM 1435 C CA . HIS A 1 198 ? 30.627 -15.986 63.599 1.00 9.57 189 HIS A CA 1
ATOM 1436 C C . HIS A 1 198 ? 32.098 -16.390 63.710 1.00 9.29 189 HIS A C 1
ATOM 1437 O O . HIS A 1 198 ? 32.421 -17.567 63.780 1.00 11.98 189 HIS A O 1
ATOM 1444 N N . LYS A 1 199 ? 32.979 -15.394 63.743 1.00 10.46 190 LYS A N 1
ATOM 1445 C CA . LYS A 1 199 ? 34.413 -15.622 63.860 1.00 12.58 190 LYS A CA 1
ATOM 1446 C C . LYS A 1 199 ? 34.928 -15.487 65.293 1.00 12.17 190 LYS A C 1
ATOM 1447 O O . LYS A 1 199 ? 36.139 -15.465 65.517 1.00 14.22 190 LYS A O 1
ATOM 1453 N N . GLY A 1 200 ? 34.016 -15.387 66.256 1.00 9.94 191 GLY A N 1
ATOM 1454 C CA . GLY A 1 200 ? 34.369 -15.409 67.661 1.00 10.75 191 GLY A CA 1
ATOM 1455 C C . GLY A 1 200 ? 34.651 -14.063 68.288 1.00 11.68 191 GLY A C 1
ATOM 1456 O O . GLY A 1 200 ? 35.213 -14.011 69.377 1.00 9.18 191 GLY A O 1
ATOM 1457 N N . ILE A 1 201 ? 34.268 -12.980 67.617 1.00 10.17 192 ILE A N 1
ATOM 1458 C CA . ILE A 1 201 ? 34.448 -11.642 68.165 1.00 9.74 192 ILE A CA 1
ATOM 1459 C C . ILE A 1 201 ? 33.106 -10.917 68.223 1.00 7.08 192 ILE A C 1
ATOM 1460 O O . ILE A 1 201 ? 32.381 -10.847 67.235 1.00 9.38 192 ILE A O 1
ATOM 1465 N N . ILE A 1 202 ? 32.761 -10.418 69.402 1.00 7.48 193 ILE A N 1
ATOM 1466 C CA . ILE A 1 202 ? 31.539 -9.650 69.567 1.00 6.93 193 ILE A CA 1
ATOM 1467 C C . ILE A 1 202 ? 31.773 -8.177 69.257 1.00 6.33 193 ILE A C 1
ATOM 1468 O O . ILE A 1 202 ? 32.700 -7.564 69.788 1.00 6.92 193 ILE A O 1
ATOM 1473 N N . LEU A 1 203 ? 30.929 -7.632 68.385 1.00 7.40 194 LEU A N 1
ATOM 1474 C CA . LEU A 1 203 ? 30.840 -6.205 68.148 1.00 7.96 194 LEU A CA 1
ATOM 1475 C C . LEU A 1 203 ? 29.768 -5.685 69.105 1.00 7.75 194 LEU A C 1
ATOM 1476 O O . LEU A 1 203 ? 28.568 -5.768 68.812 1.00 8.10 194 LEU A O 1
ATOM 1481 N N . ALA A 1 204 ? 30.178 -5.187 70.267 1.00 7.02 195 ALA A N 1
ATOM 1482 C CA . ALA A 1 204 ? 29.216 -4.857 71.321 1.00 6.72 195 ALA A CA 1
ATOM 1483 C C . ALA A 1 204 ? 28.398 -3.622 70.982 1.00 7.26 195 ALA A C 1
ATOM 1484 O O . ALA A 1 204 ? 27.201 -3.544 71.271 1.00 7.29 195 ALA A O 1
ATOM 1486 N N . ASP A 1 205 ? 29.073 -2.647 70.386 1.00 7.02 196 ASP A N 1
ATOM 1487 C CA . ASP A 1 205 ? 28.449 -1.411 69.946 1.00 5.84 196 ASP A CA 1
ATOM 1488 C C . ASP A 1 205 ? 29.357 -0.761 68.915 1.00 6.41 196 ASP A C 1
ATOM 1489 O O . ASP A 1 205 ? 30.533 -1.159 68.757 1.00 8.03 196 ASP A O 1
ATOM 1494 N N . THR A 1 206 ? 28.827 0.214 68.188 1.00 6.92 197 THR A N 1
ATOM 1495 C CA . THR A 1 206 ? 29.619 0.882 67.171 1.00 7.25 197 THR A CA 1
ATOM 1496 C C . THR A 1 206 ? 29.003 2.230 66.840 1.00 7.25 197 THR A C 1
ATOM 1497 O O . THR A 1 206 ? 27.802 2.438 67.039 1.00 8.51 197 THR A O 1
ATOM 1501 N N . LYS A 1 207 ? 29.825 3.131 66.325 1.00 7.21 198 LYS A N 1
ATOM 1502 C CA . LYS A 1 207 ? 29.385 4.475 65.989 1.00 7.71 198 LYS A CA 1
ATOM 1503 C C . LYS A 1 207 ? 29.599 4.760 64.512 1.00 7.46 198 LYS A C 1
ATOM 1504 O O . LYS A 1 207 ? 30.714 4.598 64.001 1.00 8.10 198 LYS A O 1
ATOM 1510 N N . PHE A 1 208 ? 28.547 5.207 63.837 1.00 7.19 199 PHE A N 1
ATOM 1511 C CA . PHE A 1 208 ? 28.644 5.636 62.445 1.00 7.65 199 PHE A CA 1
ATOM 1512 C C . PHE A 1 208 ? 28.526 7.141 62.328 1.00 8.00 199 PHE A C 1
ATOM 1513 O O . PHE A 1 208 ? 27.744 7.777 63.061 1.00 8.26 199 PHE A O 1
ATOM 1521 N N . GLU A 1 209 ? 29.288 7.684 61.388 1.00 7.50 200 GLU A N 1
ATOM 1522 C CA . GLU A 1 209 ? 29.165 9.068 60.983 1.00 9.13 200 GLU A CA 1
ATOM 1523 C C . GLU A 1 209 ? 28.705 9.083 59.534 1.00 8.47 200 GLU A C 1
ATOM 1524 O O . GLU A 1 209 ? 29.393 8.557 58.652 1.00 10.95 200 GLU A O 1
ATOM 1530 N N . PHE A 1 210 ? 27.536 9.664 59.294 1.00 8.29 201 PHE A N 1
ATOM 1531 C CA . PHE A 1 210 ? 26.953 9.765 57.970 1.00 7.98 201 PHE A CA 1
ATOM 1532 C C . PHE A 1 210 ? 27.034 11.172 57.432 1.00 9.80 201 PHE A C 1
ATOM 1533 O O . PHE A 1 210 ? 26.969 12.144 58.186 1.00 10.59 201 PHE A O 1
ATOM 1541 N N . GLY A 1 211 ? 27.138 11.288 56.120 1.00 8.58 202 GLY A N 1
ATOM 1542 C CA . GLY A 1 211 ? 27.020 12.573 55.476 1.00 10.24 202 GLY A CA 1
ATOM 1543 C C . GLY A 1 211 ? 26.104 12.454 54.281 1.00 11.22 202 GLY A C 1
ATOM 1544 O O . GLY A 1 211 ? 25.634 11.369 53.952 1.00 11.77 202 GLY A O 1
ATOM 1545 N N . VAL A 1 212 ? 25.846 13.578 53.633 1.00 12.92 203 VAL A N 1
ATOM 1546 C CA . VAL A 1 212 ? 24.971 13.603 52.478 1.00 13.43 203 VAL A CA 1
ATOM 1547 C C . VAL A 1 212 ? 25.769 14.107 51.283 1.00 14.19 203 VAL A C 1
ATOM 1548 O O . VAL A 1 212 ? 26.508 15.086 51.403 1.00 14.56 203 VAL A O 1
ATOM 1552 N N . ASP A 1 213 ? 25.664 13.427 50.144 1.00 16.03 204 ASP A N 1
ATOM 1553 C CA . ASP A 1 213 ? 26.398 13.877 48.963 1.00 19.58 204 ASP A CA 1
ATOM 1554 C C . ASP A 1 213 ? 25.589 14.922 48.210 1.00 19.07 204 ASP A C 1
ATOM 1555 O O . ASP A 1 213 ? 24.522 15.330 48.662 1.00 19.98 204 ASP A O 1
ATOM 1560 N N . ILE A 1 214 ? 26.100 15.345 47.060 1.00 25.02 205 ILE A N 1
ATOM 1561 C CA . ILE A 1 214 ? 25.452 16.389 46.275 1.00 23.73 205 ILE A CA 1
ATOM 1562 C C . ILE A 1 214 ? 24.042 15.978 45.856 1.00 33.24 205 ILE A C 1
ATOM 1563 O O . ILE A 1 214 ? 23.139 16.812 45.786 1.00 34.54 205 ILE A O 1
ATOM 1565 N N . GLU A 1 215 ? 23.857 14.686 45.600 1.00 41.96 206 GLU A N 1
ATOM 1566 C CA . GLU A 1 215 ? 22.582 14.169 45.111 1.00 24.07 206 GLU A CA 1
ATOM 1567 C C . GLU A 1 215 ? 21.551 13.956 46.222 1.00 38.90 206 GLU A C 1
ATOM 1568 O O . GLU A 1 215 ? 20.407 13.593 45.950 1.00 30.57 206 GLU A O 1
ATOM 1572 N N . GLY A 1 216 ? 21.953 14.179 47.468 1.00 29.57 207 GLY A N 1
ATOM 1573 C CA . GLY A 1 216 ? 21.047 14.015 48.590 1.00 25.46 207 GLY A CA 1
ATOM 1574 C C . GLY A 1 216 ? 21.087 12.622 49.194 1.00 21.46 207 GLY A C 1
ATOM 1575 O O . GLY A 1 216 ? 20.354 12.325 50.142 1.00 21.64 207 GLY A O 1
ATOM 1576 N N . ASN A 1 217 ? 21.937 11.766 48.636 1.00 20.17 208 ASN A N 1
ATOM 1577 C CA . ASN A 1 217 ? 22.099 10.406 49.126 1.00 19.03 208 ASN A CA 1
ATOM 1578 C C . ASN A 1 217 ? 22.749 10.374 50.495 1.00 14.17 208 ASN A C 1
ATOM 1579 O O . ASN A 1 217 ? 23.675 11.137 50.764 1.00 14.31 208 ASN A O 1
ATOM 1584 N N . LEU A 1 218 ? 22.260 9.478 51.343 1.00 13.04 209 LEU A N 1
ATOM 1585 C CA . LEU A 1 218 ? 22.879 9.179 52.626 1.00 11.21 209 LEU A CA 1
ATOM 1586 C C . LEU A 1 218 ? 24.108 8.280 52.461 1.00 15.11 209 LEU A C 1
ATOM 1587 O O . LEU A 1 218 ? 24.003 7.158 51.964 1.00 13.25 209 LEU A O 1
ATOM 1592 N N . VAL A 1 219 ? 25.262 8.769 52.905 1.00 9.56 210 VAL A N 1
ATOM 1593 C CA . VAL A 1 219 ? 26.536 8.108 52.642 1.00 9.19 210 VAL A CA 1
ATOM 1594 C C . VAL A 1 219 ? 27.286 7.845 53.940 1.00 8.41 210 VAL A C 1
ATOM 1595 O O . VAL A 1 219 ? 27.476 8.747 54.755 1.00 10.36 210 VAL A O 1
ATOM 1599 N N . LEU A 1 220 ? 27.706 6.603 54.120 1.00 8.36 211 LEU A N 1
ATOM 1600 C CA . LEU A 1 220 ? 28.494 6.186 55.269 1.00 8.70 211 LEU A CA 1
ATOM 1601 C C . LEU A 1 220 ? 29.936 6.678 55.122 1.00 8.64 211 LEU A C 1
ATOM 1602 O O . LEU A 1 220 ? 30.557 6.490 54.075 1.00 9.24 211 LEU A O 1
ATOM 1607 N N . ALA A 1 221 ? 30.459 7.332 56.155 1.00 8.30 212 ALA A N 1
ATOM 1608 C CA . ALA A 1 221 ? 31.752 7.995 56.062 1.00 9.03 212 ALA A CA 1
ATOM 1609 C C . ALA A 1 221 ? 32.613 7.712 57.290 1.00 9.19 212 ALA A C 1
ATOM 1610 O O . ALA A 1 221 ? 32.346 6.766 58.026 1.00 9.63 212 ALA A O 1
ATOM 1612 N N . ASP A 1 222 ? 33.655 8.521 57.485 1.00 9.06 213 ASP A N 1
ATOM 1613 C CA . ASP A 1 222 ? 34.615 8.337 58.572 1.00 10.06 213 ASP A CA 1
ATOM 1614 C C . ASP A 1 222 ? 35.119 6.897 58.596 1.00 11.95 213 ASP A C 1
ATOM 1615 O O . ASP A 1 222 ? 35.364 6.327 57.534 1.00 12.79 213 ASP A O 1
ATOM 1620 N N . GLU A 1 223 ? 35.321 6.353 59.793 1.00 10.33 214 GLU A N 1
ATOM 1621 C CA . GLU A 1 223 ? 35.764 4.979 60.016 1.00 10.90 214 GLU A CA 1
ATOM 1622 C C . GLU A 1 223 ? 34.576 4.089 60.272 1.00 10.48 214 GLU A C 1
ATOM 1623 O O . GLU A 1 223 ? 33.613 4.523 60.910 1.00 12.61 214 GLU A O 1
ATOM 1629 N N . VAL A 1 224 ? 34.632 2.835 59.833 1.00 8.72 215 VAL A N 1
ATOM 1630 C CA . VAL A 1 224 ? 33.538 1.923 60.131 1.00 8.06 215 VAL A CA 1
ATOM 1631 C C . VAL A 1 224 ? 34.036 0.607 60.723 1.00 8.26 215 VAL A C 1
ATOM 1632 O O . VAL A 1 224 ? 34.970 -0.027 60.214 1.00 9.02 215 VAL A O 1
ATOM 1636 N N . PHE A 1 225 ? 33.413 0.237 61.839 1.00 7.40 216 PHE A N 1
ATOM 1637 C CA . PHE A 1 225 ? 33.628 -1.035 62.525 1.00 7.78 216 PHE A CA 1
ATOM 1638 C C . PHE A 1 225 ? 35.070 -1.298 62.913 1.00 8.84 216 PHE A C 1
ATOM 1639 O O . PHE A 1 225 ? 35.526 -2.445 62.912 1.00 10.76 216 PHE A O 1
ATOM 1647 N N . THR A 1 226 ? 35.797 -0.247 63.251 1.00 8.00 217 THR A N 1
ATOM 1648 C CA . THR A 1 226 ? 37.140 -0.424 63.769 1.00 8.70 217 THR A CA 1
ATOM 1649 C C . THR A 1 226 ? 37.110 -0.485 65.288 1.00 10.00 217 THR A C 1
ATOM 1650 O O . THR A 1 226 ? 36.103 -0.088 65.899 1.00 9.21 217 THR A O 1
ATOM 1654 N N . PRO A 1 227 ? 38.215 -0.947 65.903 1.00 9.83 218 PRO A N 1
ATOM 1655 C CA . PRO A 1 227 ? 38.265 -0.891 67.369 1.00 12.28 218 PRO A CA 1
ATOM 1656 C C . PRO A 1 227 ? 38.262 0.545 67.910 1.00 12.04 218 PRO A C 1
ATOM 1657 O O . PRO A 1 227 ? 37.994 0.736 69.098 1.00 14.07 218 PRO A O 1
ATOM 1661 N N . ASP A 1 228 ? 38.557 1.541 67.082 1.00 11.16 219 ASP A N 1
ATOM 1662 C CA . ASP A 1 228 ? 38.415 2.931 67.520 1.00 12.98 219 ASP A CA 1
ATOM 1663 C C . ASP A 1 228 ? 36.965 3.417 67.463 1.00 11.66 219 ASP A C 1
ATOM 1664 O O . ASP A 1 228 ? 36.584 4.307 68.228 1.00 16.60 219 ASP A O 1
ATOM 1669 N N . SER A 1 229 ? 36.155 2.854 66.571 1.00 8.25 220 SER A N 1
ATOM 1670 C CA . SER A 1 229 ? 34.774 3.296 66.434 1.00 9.73 220 SER A CA 1
ATOM 1671 C C . SER A 1 229 ? 33.794 2.363 67.131 1.00 8.23 220 SER A C 1
ATOM 1672 O O . SER A 1 229 ? 32.592 2.608 67.099 1.00 9.40 220 SER A O 1
ATOM 1675 N N . SER A 1 230 ? 34.315 1.299 67.747 1.00 9.12 221 SER A N 1
ATOM 1676 C CA . SER A 1 230 ? 33.500 0.181 68.224 1.00 8.68 221 SER A CA 1
ATOM 1677 C C . SER A 1 230 ? 34.069 -0.408 69.494 1.00 8.42 221 SER A C 1
ATOM 1678 O O . SER A 1 230 ? 35.257 -0.252 69.762 1.00 10.20 221 SER A O 1
ATOM 1681 N N . ARG A 1 231 ? 33.232 -1.112 70.251 1.00 6.93 222 ARG A N 1
ATOM 1682 C CA . ARG A 1 231 ? 33.715 -1.972 71.319 1.00 7.39 222 ARG A CA 1
ATOM 1683 C C . ARG A 1 231 ? 33.767 -3.411 70.839 1.00 8.16 222 ARG A C 1
ATOM 1684 O O . ARG A 1 231 ? 32.716 -4.009 70.584 1.00 9.92 222 ARG A O 1
ATOM 1692 N N . TYR A 1 232 ? 34.979 -3.950 70.701 1.00 6.73 223 TYR A N 1
ATOM 1693 C CA A TYR A 1 232 ? 35.272 -5.352 70.374 0.43 12.40 223 TYR A CA 1
ATOM 1694 C CA B TYR A 1 232 ? 35.107 -5.373 70.410 0.57 7.90 223 TYR A CA 1
ATOM 1695 C C . TYR A 1 232 ? 35.446 -6.175 71.654 1.00 8.06 223 TYR A C 1
ATOM 1696 O O . TYR A 1 232 ? 36.239 -5.764 72.495 1.00 7.97 223 TYR A O 1
ATOM 1713 N N . TRP A 1 233 ? 34.795 -7.332 71.765 1.00 8.06 224 TRP A N 1
ATOM 1714 C CA . TRP A 1 233 ? 35.017 -8.298 72.852 1.00 7.93 224 TRP A CA 1
ATOM 1715 C C . TRP A 1 233 ? 35.349 -9.669 72.271 1.00 8.10 224 TRP A C 1
ATOM 1716 O O . TRP A 1 233 ? 34.876 -10.019 71.191 1.00 10.48 224 TRP A O 1
ATOM 1727 N N . ASP A 1 234 ? 36.141 -10.453 72.989 1.00 7.28 225 ASP A N 1
ATOM 1728 C CA . ASP A 1 234 ? 36.331 -11.863 72.659 1.00 9.52 225 ASP A CA 1
ATOM 1729 C C . ASP A 1 234 ? 35.086 -12.665 73.072 1.00 9.71 225 ASP A C 1
ATOM 1730 O O . ASP A 1 234 ? 34.701 -12.665 74.238 1.00 11.04 225 ASP A O 1
ATOM 1735 N N . ALA A 1 235 ? 34.469 -13.358 72.124 1.00 8.13 226 ALA A N 1
ATOM 1736 C CA . ALA A 1 235 ? 33.273 -14.147 72.433 1.00 9.83 226 ALA A CA 1
ATOM 1737 C C . ALA A 1 235 ? 33.575 -15.339 73.337 1.00 9.05 226 ALA A C 1
ATOM 1738 O O . ALA A 1 235 ? 32.694 -15.800 74.069 1.00 10.11 226 ALA A O 1
ATOM 1740 N N . ALA A 1 236 ? 34.813 -15.827 73.309 1.00 9.82 227 ALA A N 1
ATOM 1741 C CA . ALA A 1 236 ? 35.146 -17.113 73.919 1.00 12.20 227 ALA A CA 1
ATOM 1742 C C . ALA A 1 236 ? 34.833 -17.199 75.401 1.00 12.70 227 ALA A C 1
ATOM 1743 O O . ALA A 1 236 ? 34.491 -18.266 75.901 1.00 15.21 227 ALA A O 1
ATOM 1745 N N . HIS A 1 237 ? 34.948 -16.086 76.108 1.00 14.63 228 HIS A N 1
ATOM 1746 C CA . HIS A 1 237 ? 34.576 -16.112 77.515 1.00 27.31 228 HIS A CA 1
ATOM 1747 C C . HIS A 1 237 ? 33.623 -14.976 77.863 1.00 21.41 228 HIS A C 1
ATOM 1748 O O . HIS A 1 237 ? 33.605 -14.508 79.004 1.00 23.73 228 HIS A O 1
ATOM 1755 N N . TYR A 1 238 ? 32.827 -14.554 76.879 1.00 11.08 229 TYR A N 1
ATOM 1756 C CA . TYR A 1 238 ? 31.770 -13.587 77.115 1.00 9.44 229 TYR A CA 1
ATOM 1757 C C . TYR A 1 238 ? 30.884 -14.073 78.246 1.00 9.00 229 TYR A C 1
ATOM 1758 O O . TYR A 1 238 ? 30.372 -15.193 78.233 1.00 9.12 229 TYR A O 1
ATOM 1767 N N . GLN A 1 239 ? 30.774 -13.222 79.253 1.00 11.15 230 GLN A N 1
ATOM 1768 C CA . GLN A 1 239 ? 30.099 -13.548 80.493 1.00 14.47 230 GLN A CA 1
ATOM 1769 C C . GLN A 1 239 ? 29.225 -12.379 80.901 1.00 14.07 230 GLN A C 1
ATOM 1770 O O . GLN A 1 239 ? 29.728 -11.410 81.464 1.00 13.45 230 GLN A O 1
ATOM 1776 N N . PRO A 1 240 ? 27.924 -12.455 80.606 1.00 12.15 231 PRO A N 1
ATOM 1777 C CA . PRO A 1 240 ? 27.004 -11.399 81.043 1.00 12.61 231 PRO A CA 1
ATOM 1778 C C . PRO A 1 240 ? 27.119 -11.175 82.539 1.00 12.56 231 PRO A C 1
ATOM 1779 O O . PRO A 1 240 ? 27.231 -12.138 83.303 1.00 12.42 231 PRO A O 1
ATOM 1783 N N . GLY A 1 241 ? 27.115 -9.914 82.950 1.00 11.52 232 GLY A N 1
ATOM 1784 C CA . GLY A 1 241 ? 27.129 -9.581 84.358 1.00 11.26 232 GLY A CA 1
ATOM 1785 C C . GLY A 1 241 ? 28.434 -9.028 84.877 1.00 11.68 232 GLY A C 1
ATOM 1786 O O . GLY A 1 241 ? 28.469 -8.477 85.971 1.00 16.44 232 GLY A O 1
ATOM 1787 N N . VAL A 1 242 ? 29.517 -9.199 84.124 1.00 10.89 233 VAL A N 1
ATOM 1788 C CA . VAL A 1 242 ? 30.785 -8.564 84.483 1.00 12.99 233 VAL A CA 1
ATOM 1789 C C . VAL A 1 242 ? 31.294 -7.749 83.298 1.00 10.72 233 VAL A C 1
ATOM 1790 O O . VAL A 1 242 ? 30.851 -7.926 82.159 1.00 9.49 233 VAL A O 1
ATOM 1794 N N . VAL A 1 243 ? 32.222 -6.844 83.580 1.00 10.25 234 VAL A N 1
ATOM 1795 C CA . VAL A 1 243 ? 32.790 -5.990 82.557 1.00 9.23 234 VAL A CA 1
ATOM 1796 C C . VAL A 1 243 ? 33.682 -6.828 81.663 1.00 10.35 234 VAL A C 1
ATOM 1797 O O . VAL A 1 243 ? 34.556 -7.539 82.147 1.00 12.72 234 VAL A O 1
ATOM 1801 N N . GLN A 1 244 ? 33.446 -6.764 80.365 1.00 7.52 235 GLN A N 1
ATOM 1802 C CA . GLN A 1 244 ? 34.243 -7.529 79.423 1.00 7.64 235 GLN A CA 1
ATOM 1803 C C . GLN A 1 244 ? 35.559 -6.814 79.120 1.00 7.98 235 GLN A C 1
ATOM 1804 O O . GLN A 1 244 ? 35.594 -5.575 79.048 1.00 10.26 235 GLN A O 1
ATOM 1810 N N . ASP A 1 245 ? 36.614 -7.586 78.894 1.00 8.02 236 ASP A N 1
ATOM 1811 C CA . ASP A 1 245 ? 37.893 -7.036 78.456 1.00 9.22 236 ASP A CA 1
ATOM 1812 C C . ASP A 1 245 ? 37.762 -6.446 77.066 1.00 9.25 236 ASP A C 1
ATOM 1813 O O . ASP A 1 245 ? 37.049 -6.985 76.219 1.00 9.68 236 ASP A O 1
ATOM 1818 N N . SER A 1 246 ? 38.461 -5.343 76.818 1.00 9.47 237 SER A N 1
ATOM 1819 C CA . SER A 1 246 ? 38.621 -4.827 75.463 1.00 10.15 237 SER A CA 1
ATOM 1820 C C . SER A 1 246 ? 39.450 -5.809 74.653 1.00 10.93 237 SER A C 1
ATOM 1821 O O . SER A 1 246 ? 40.536 -6.170 75.072 1.00 11.51 237 SER A O 1
ATOM 1824 N N . PHE A 1 247 ? 38.945 -6.255 73.511 1.00 9.54 238 PHE A N 1
ATOM 1825 C CA . PHE A 1 247 ? 39.719 -7.180 72.687 1.00 10.25 238 PHE A CA 1
ATOM 1826 C C . PHE A 1 247 ? 41.106 -6.618 72.357 1.00 10.72 238 PHE A C 1
ATOM 1827 O O . PHE A 1 247 ? 42.114 -7.314 72.479 1.00 12.38 238 PHE A O 1
ATOM 1835 N N . ASP A 1 248 ? 41.142 -5.351 71.964 1.00 11.10 239 ASP A N 1
ATOM 1836 C CA . ASP A 1 248 ? 42.390 -4.767 71.482 1.00 11.36 239 ASP A CA 1
ATOM 1837 C C . ASP A 1 248 ? 43.175 -3.981 72.526 1.00 12.23 239 ASP A C 1
ATOM 1838 O O . ASP A 1 248 ? 44.399 -3.965 72.471 1.00 13.02 239 ASP A O 1
ATOM 1843 N N . LYS A 1 249 ? 42.478 -3.344 73.466 1.00 12.00 240 LYS A N 1
ATOM 1844 C CA . LYS A 1 249 ? 43.133 -2.392 74.360 1.00 14.14 240 LYS A CA 1
ATOM 1845 C C . LYS A 1 249 ? 43.374 -2.886 75.787 1.00 12.11 240 LYS A C 1
ATOM 1846 O O . LYS A 1 249 ? 43.880 -2.135 76.620 1.00 11.72 240 LYS A O 1
ATOM 1852 N N . GLN A 1 250 ? 43.056 -4.144 76.083 1.00 10.75 241 GLN A N 1
ATOM 1853 C CA . GLN A 1 250 ? 43.141 -4.564 77.476 1.00 11.41 241 GLN A CA 1
ATOM 1854 C C . GLN A 1 250 ? 44.590 -4.618 77.988 1.00 9.21 241 GLN A C 1
ATOM 1855 O O . GLN A 1 250 ? 44.832 -4.359 79.171 1.00 9.45 241 GLN A O 1
ATOM 1861 N N . PHE A 1 251 ? 45.551 -4.945 77.128 1.00 10.29 242 PHE A N 1
ATOM 1862 C CA . PHE A 1 251 ? 46.941 -4.975 77.591 1.00 10.46 242 PHE A CA 1
ATOM 1863 C C . PHE A 1 251 ? 47.390 -3.564 77.970 1.00 10.88 242 PHE A C 1
ATOM 1864 O O . PHE A 1 251 ? 48.076 -3.374 78.977 1.00 11.08 242 PHE A O 1
ATOM 1872 N N . VAL A 1 252 ? 46.974 -2.581 77.184 1.00 9.43 243 VAL A N 1
ATOM 1873 C CA . VAL A 1 252 ? 47.246 -1.183 77.491 1.00 10.65 243 VAL A CA 1
ATOM 1874 C C . VAL A 1 252 ? 46.593 -0.755 78.796 1.00 10.82 243 VAL A C 1
ATOM 1875 O O . VAL A 1 252 ? 47.254 -0.187 79.675 1.00 10.97 243 VAL A O 1
ATOM 1879 N N . ARG A 1 253 ? 45.301 -1.042 78.937 1.00 9.77 244 ARG A N 1
ATOM 1880 C CA . ARG A 1 253 ? 44.566 -0.673 80.135 1.00 11.51 244 ARG A CA 1
ATOM 1881 C C . ARG A 1 253 ? 45.155 -1.333 81.379 1.00 9.72 244 ARG A C 1
ATOM 1882 O O . ARG A 1 253 ? 45.327 -0.677 82.411 1.00 11.67 244 ARG A O 1
ATOM 1890 N N . ASN A 1 254 ? 45.469 -2.626 81.279 1.00 10.45 245 ASN A N 1
ATOM 1891 C CA . ASN A 1 254 ? 46.018 -3.347 82.422 1.00 10.98 245 ASN A CA 1
ATOM 1892 C C . ASN A 1 254 ? 47.372 -2.802 82.840 1.00 10.26 245 ASN A C 1
ATOM 1893 O O . ASN A 1 254 ? 47.653 -2.686 84.033 1.00 11.91 245 ASN A O 1
ATOM 1898 N N . TRP A 1 255 ? 48.210 -2.454 81.872 1.00 9.87 246 TRP A N 1
ATOM 1899 C CA . TRP A 1 255 ? 49.521 -1.952 82.242 1.00 9.99 246 TRP A CA 1
ATOM 1900 C C . TRP A 1 255 ? 49.383 -0.576 82.893 1.00 9.85 246 TRP A C 1
ATOM 1901 O O . TRP A 1 255 ? 49.998 -0.318 83.931 1.00 10.74 246 TRP A O 1
ATOM 1912 N N . LEU A 1 256 ? 48.568 0.293 82.299 1.00 9.56 247 LEU A N 1
ATOM 1913 C CA . LEU A 1 256 ? 48.417 1.652 82.816 1.00 11.18 247 LEU A CA 1
ATOM 1914 C C . LEU A 1 256 ? 47.886 1.682 84.246 1.00 12.98 247 LEU A C 1
ATOM 1915 O O . LEU A 1 256 ? 48.290 2.518 85.046 1.00 12.41 247 LEU A O 1
ATOM 1920 N N . THR A 1 257 ? 46.977 0.770 84.562 1.00 11.63 248 THR A N 1
ATOM 1921 C CA . THR A 1 257 ? 46.358 0.773 85.880 1.00 13.85 248 THR A CA 1
ATOM 1922 C C . THR A 1 257 ? 47.001 -0.247 86.802 1.00 13.93 248 THR A C 1
ATOM 1923 O O . THR A 1 257 ? 46.518 -0.477 87.910 1.00 17.31 248 THR A O 1
ATOM 1927 N N . GLY A 1 258 ? 48.093 -0.849 86.344 1.00 15.89 249 GLY A N 1
ATOM 1928 C CA . GLY A 1 258 ? 48.794 -1.854 87.116 1.00 18.31 249 GLY A CA 1
ATOM 1929 C C . GLY A 1 258 ? 49.930 -1.284 87.939 1.00 17.18 249 GLY A C 1
ATOM 1930 O O . GLY A 1 258 ? 50.175 -0.074 87.931 1.00 16.35 249 GLY A O 1
ATOM 1931 N N . PRO A 1 259 ? 50.656 -2.165 88.640 1.00 21.93 250 PRO A N 1
ATOM 1932 C CA . PRO A 1 259 ? 51.689 -1.771 89.603 1.00 25.32 250 PRO A CA 1
ATOM 1933 C C . PRO A 1 259 ? 52.963 -1.196 88.974 1.00 33.84 250 PRO A C 1
ATOM 1934 O O . PRO A 1 259 ? 53.775 -0.624 89.701 1.00 33.46 250 PRO A O 1
ATOM 1938 N N . GLU A 1 260 ? 53.135 -1.332 87.661 1.00 19.46 251 GLU A N 1
ATOM 1939 C CA . GLU A 1 260 ? 54.376 -0.907 87.015 1.00 16.92 251 GLU A CA 1
ATOM 1940 C C . GLU A 1 260 ? 54.340 0.498 86.415 1.00 14.51 251 GLU A C 1
ATOM 1941 O O . GLU A 1 260 ? 55.387 1.071 86.131 1.00 16.43 251 GLU A O 1
ATOM 1947 N N . SER A 1 261 ? 53.153 1.061 86.218 1.00 14.41 252 SER A N 1
ATOM 1948 C CA . SER A 1 261 ? 53.054 2.328 85.494 1.00 13.03 252 SER A CA 1
ATOM 1949 C C . SER A 1 261 ? 53.380 3.554 86.340 1.00 15.03 252 SER A C 1
ATOM 1950 O O . SER A 1 261 ? 53.832 4.563 85.810 1.00 15.96 252 SER A O 1
ATOM 1953 N N . GLY A 1 262 ? 53.117 3.484 87.640 1.00 13.45 253 GLY A N 1
ATOM 1954 C CA . GLY A 1 262 ? 53.277 4.644 88.500 1.00 17.43 253 GLY A CA 1
ATOM 1955 C C . GLY A 1 262 ? 52.173 5.678 88.344 1.00 15.93 253 GLY A C 1
ATOM 1956 O O . GLY A 1 262 ? 52.247 6.763 88.918 1.00 22.84 253 GLY A O 1
ATOM 1957 N N . TRP A 1 263 ? 51.145 5.335 87.574 1.00 16.10 254 TRP A N 1
ATOM 1958 C CA . TRP A 1 263 ? 50.071 6.264 87.247 1.00 14.32 254 TRP A CA 1
ATOM 1959 C C . TRP A 1 263 ? 48.778 5.874 87.923 1.00 17.62 254 TRP A C 1
ATOM 1960 O O . TRP A 1 263 ? 48.373 4.713 87.872 1.00 18.30 254 TRP A O 1
ATOM 1971 N N . ASP A 1 264 ? 48.136 6.857 88.538 1.00 17.87 255 ASP A N 1
ATOM 1972 C CA . ASP A 1 264 ? 46.810 6.697 89.116 1.00 17.61 255 ASP A CA 1
ATOM 1973 C C . ASP A 1 264 ? 45.762 7.243 88.152 1.00 20.13 255 ASP A C 1
ATOM 1974 O O . ASP A 1 264 ? 45.666 8.456 87.966 1.00 19.78 255 ASP A O 1
ATOM 1979 N N . ARG A 1 265 ? 44.976 6.357 87.550 1.00 17.62 256 ARG A N 1
ATOM 1980 C CA . ARG A 1 265 ? 43.972 6.777 86.574 1.00 23.06 256 ARG A CA 1
ATOM 1981 C C . ARG A 1 265 ? 43.003 7.802 87.173 1.00 37.73 256 ARG A C 1
ATOM 1982 O O . ARG A 1 265 ? 42.576 8.737 86.495 1.00 23.02 256 ARG A O 1
ATOM 1990 N N . ALA A 1 266 ? 42.682 7.637 88.452 1.00 21.17 257 ALA A N 1
ATOM 1991 C CA . ALA A 1 266 ? 41.753 8.538 89.131 1.00 20.88 257 ALA A CA 1
ATOM 1992 C C . ALA A 1 266 ? 42.267 9.979 89.201 1.00 34.78 257 ALA A C 1
ATOM 1993 O O . ALA A 1 266 ? 41.482 10.912 89.371 1.00 28.80 257 ALA A O 1
ATOM 1995 N N . SER A 1 267 ? 43.577 10.162 89.065 1.00 21.09 258 SER A N 1
ATOM 1996 C CA . SER A 1 267 ? 44.168 11.500 89.091 1.00 25.36 258 SER A CA 1
ATOM 1997 C C . SER A 1 267 ? 43.706 12.344 87.905 1.00 21.12 258 SER A C 1
ATOM 1998 O O . SER A 1 267 ? 43.721 13.574 87.969 1.00 22.90 258 SER A O 1
ATOM 2001 N N . ASP A 1 268 ? 43.306 11.670 86.828 1.00 22.65 259 ASP A N 1
ATOM 2002 C CA . ASP A 1 268 ? 42.823 12.322 85.613 1.00 24.44 259 ASP A CA 1
ATOM 2003 C C . ASP A 1 268 ? 43.880 13.244 85.001 1.00 28.29 259 ASP A C 1
ATOM 2004 O O . ASP A 1 268 ? 43.549 14.266 84.401 1.00 29.13 259 ASP A O 1
ATOM 2009 N N . THR A 1 269 ? 45.147 12.872 85.165 1.00 19.34 260 THR A N 1
ATOM 2010 C CA . THR A 1 269 ? 46.269 13.590 84.557 1.00 19.48 260 THR A CA 1
ATOM 2011 C C . THR A 1 269 ? 46.874 12.704 83.471 1.00 28.53 260 THR A C 1
ATOM 2012 O O . THR A 1 269 ? 46.636 11.499 83.470 1.00 19.13 260 THR A O 1
ATOM 2016 N N . PRO A 1 270 ? 47.655 13.288 82.540 1.00 17.33 261 PRO A N 1
ATOM 2017 C CA . PRO A 1 270 ? 48.102 12.475 81.404 1.00 14.37 261 PRO A CA 1
ATOM 2018 C C . PRO A 1 270 ? 48.951 11.269 81.816 1.00 13.47 261 PRO A C 1
ATOM 2019 O O . PRO A 1 270 ? 49.842 11.377 82.652 1.00 13.11 261 PRO A O 1
ATOM 2023 N N . PRO A 1 271 ? 48.661 10.107 81.227 1.00 10.76 262 PRO A N 1
ATOM 2024 C CA . PRO A 1 271 ? 49.356 8.871 81.581 1.00 10.39 262 PRO A CA 1
ATOM 2025 C C . PRO A 1 271 ? 50.771 8.828 80.985 1.00 10.19 262 PRO A C 1
ATOM 2026 O O . PRO A 1 271 ? 51.069 9.554 80.032 1.00 10.20 262 PRO A O 1
ATOM 2030 N N . PRO A 1 272 ? 51.645 7.985 81.556 1.00 10.16 263 PRO A N 1
ATOM 2031 C CA . PRO A 1 272 ? 53.019 7.820 81.077 1.00 10.76 263 PRO A CA 1
ATOM 2032 C C . PRO A 1 272 ? 53.071 6.999 79.791 1.00 10.69 263 PRO A C 1
ATOM 2033 O O . PRO A 1 272 ? 52.086 6.356 79.418 1.00 9.36 263 PRO A O 1
ATOM 2037 N N . PRO A 1 273 ? 54.228 6.993 79.115 1.00 9.82 264 PRO A N 1
ATOM 2038 C CA . PRO A 1 273 ? 54.388 6.159 77.919 1.00 9.30 264 PRO A CA 1
ATOM 2039 C C . PRO A 1 273 ? 54.293 4.664 78.219 1.00 9.06 264 PRO A C 1
ATOM 2040 O O . PRO A 1 273 ? 54.567 4.217 79.336 1.00 10.20 264 PRO A O 1
ATOM 2044 N N . LEU A 1 274 ? 53.892 3.902 77.209 1.00 8.76 265 LEU A N 1
ATOM 2045 C CA . LEU A 1 274 ? 53.748 2.460 77.318 1.00 8.49 265 LEU A CA 1
ATOM 2046 C C . LEU A 1 274 ? 55.058 1.732 77.093 1.00 9.16 265 LEU A C 1
ATOM 2047 O O . LEU A 1 274 ? 55.881 2.180 76.307 1.00 8.95 265 LEU A O 1
ATOM 2052 N N . PRO A 1 275 ? 55.216 0.562 77.720 1.00 8.97 266 PRO A N 1
ATOM 2053 C CA . PRO A 1 275 ? 56.288 -0.351 77.319 1.00 9.30 266 PRO A CA 1
ATOM 2054 C C . PRO A 1 275 ? 56.178 -0.695 75.837 1.00 8.99 266 PRO A C 1
ATOM 2055 O O . PRO A 1 275 ? 55.082 -0.919 75.320 1.00 9.39 266 PRO A O 1
ATOM 2059 N N . ASP A 1 276 ? 57.312 -0.721 75.150 1.00 9.38 267 ASP A N 1
ATOM 2060 C CA . ASP A 1 276 ? 57.329 -1.143 73.751 1.00 10.01 267 ASP A CA 1
ATOM 2061 C C . ASP A 1 276 ? 56.667 -2.511 73.591 1.00 9.38 267 ASP A C 1
ATOM 2062 O O . ASP A 1 276 ? 55.966 -2.745 72.607 1.00 9.96 267 ASP A O 1
ATOM 2067 N N . GLU A 1 277 ? 56.866 -3.417 74.552 1.00 9.97 268 GLU A N 1
ATOM 2068 C CA . GLU A 1 277 ? 56.296 -4.758 74.431 1.00 11.87 268 GLU A CA 1
ATOM 2069 C C . GLU A 1 277 ? 54.769 -4.710 74.464 1.00 12.04 268 GLU A C 1
ATOM 2070 O O . GLU A 1 277 ? 54.102 -5.494 73.778 1.00 12.94 268 GLU A O 1
ATOM 2073 N N . VAL A 1 278 ? 54.213 -3.781 75.231 1.00 9.43 269 VAL A N 1
ATOM 2074 C CA . VAL A 1 278 ? 52.768 -3.617 75.278 1.00 10.64 269 VAL A CA 1
ATOM 2075 C C . VAL A 1 278 ? 52.253 -3.056 73.949 1.00 11.47 269 VAL A C 1
ATOM 2076 O O . VAL A 1 278 ? 51.217 -3.498 73.452 1.00 11.23 269 VAL A O 1
ATOM 2080 N N . ALA A 1 279 ? 52.976 -2.102 73.365 1.00 9.73 270 ALA A N 1
ATOM 2081 C CA . ALA A 1 279 ? 52.602 -1.546 72.068 1.00 11.39 270 ALA A CA 1
ATOM 2082 C C . ALA A 1 279 ? 52.631 -2.622 70.988 1.00 10.76 270 ALA A C 1
ATOM 2083 O O . ALA A 1 279 ? 51.709 -2.702 70.168 1.00 10.44 270 ALA A O 1
ATOM 2085 N N . VAL A 1 280 ? 53.657 -3.464 70.993 1.00 10.33 271 VAL A N 1
ATOM 2086 C CA . VAL A 1 280 ? 53.758 -4.511 69.979 1.00 12.14 271 VAL A CA 1
ATOM 2087 C C . VAL A 1 280 ? 52.679 -5.581 70.191 1.00 14.55 271 VAL A C 1
ATOM 2088 O O . VAL A 1 280 ? 52.099 -6.076 69.227 1.00 12.08 271 VAL A O 1
ATOM 2092 N N . ALA A 1 281 ? 52.370 -5.914 71.443 1.00 12.24 272 ALA A N 1
ATOM 2093 C CA . ALA A 1 281 ? 51.301 -6.872 71.728 1.00 12.64 272 ALA A CA 1
ATOM 2094 C C . ALA A 1 281 ? 49.946 -6.334 71.287 1.00 12.33 272 ALA A C 1
ATOM 2095 O O . ALA A 1 281 ? 49.073 -7.097 70.861 1.00 12.91 272 ALA A O 1
ATOM 2097 N N . THR A 1 282 ? 49.764 -5.024 71.405 1.00 11.08 273 THR A N 1
ATOM 2098 C CA . THR A 1 282 ? 48.531 -4.369 70.994 1.00 11.70 273 THR A CA 1
ATOM 2099 C C . THR A 1 282 ? 48.398 -4.388 69.472 1.00 11.62 273 THR A C 1
ATOM 2100 O O . THR A 1 282 ? 47.315 -4.662 68.931 1.00 9.74 273 THR A O 1
ATOM 2104 N N . ARG A 1 283 ? 49.504 -4.116 68.784 1.00 10.33 274 ARG A N 1
ATOM 2105 C CA . ARG A 1 283 ? 49.551 -4.246 67.336 1.00 9.23 274 ARG A CA 1
ATOM 2106 C C . ARG A 1 283 ? 49.075 -5.629 66.909 1.00 10.74 274 ARG A C 1
ATOM 2107 O O . ARG A 1 283 ? 48.260 -5.758 65.993 1.00 9.58 274 ARG A O 1
ATOM 2115 N N . GLU A 1 284 ? 49.566 -6.657 67.587 1.00 9.56 275 GLU A N 1
ATOM 2116 C CA . GLU A 1 284 ? 49.208 -8.023 67.244 1.00 10.84 275 GLU A CA 1
ATOM 2117 C C . GLU A 1 284 ? 47.717 -8.278 67.452 1.00 11.43 275 GLU A C 1
ATOM 2118 O O . GLU A 1 284 ? 47.104 -9.001 66.679 1.00 11.27 275 GLU A O 1
ATOM 2121 N N . ARG A 1 285 ? 47.127 -7.680 68.482 1.00 9.98 276 ARG A N 1
ATOM 2122 C CA . ARG A 1 285 ? 45.687 -7.797 68.705 1.00 10.05 276 ARG A CA 1
ATOM 2123 C C . ARG A 1 285 ? 44.887 -7.157 67.578 1.00 10.96 276 ARG A C 1
ATOM 2124 O O . ARG A 1 285 ? 43.886 -7.717 67.139 1.00 11.16 276 ARG A O 1
ATOM 2132 N N . TYR A 1 286 ? 45.310 -5.984 67.115 1.00 9.48 277 TYR A N 1
ATOM 2133 C CA . TYR A 1 286 ? 44.640 -5.351 65.987 1.00 7.93 277 TYR A CA 1
ATOM 2134 C C . TYR A 1 286 ? 44.697 -6.238 64.749 1.00 8.14 277 TYR A C 1
ATOM 2135 O O . TYR A 1 286 ? 43.702 -6.391 64.039 1.00 9.09 277 TYR A O 1
ATOM 2144 N N . ILE A 1 287 ? 45.876 -6.791 64.475 1.00 8.98 278 ILE A N 1
ATOM 2145 C CA . ILE A 1 287 ? 46.042 -7.673 63.325 1.00 9.37 278 ILE A CA 1
ATOM 2146 C C . ILE A 1 287 ? 45.133 -8.894 63.479 1.00 9.57 278 ILE A C 1
ATOM 2147 O O . ILE A 1 287 ? 44.454 -9.293 62.530 1.00 9.50 278 ILE A O 1
ATOM 2152 N N . GLU A 1 288 ? 45.090 -9.469 64.677 1.00 9.61 279 GLU A N 1
ATOM 2153 C CA . GLU A 1 288 ? 44.227 -10.617 64.926 1.00 10.13 279 GLU A CA 1
ATOM 2154 C C . GLU A 1 288 ? 42.747 -10.305 64.677 1.00 9.79 279 GLU A C 1
ATOM 2155 O O . GLU A 1 288 ? 42.047 -11.086 64.029 1.00 10.82 279 GLU A O 1
ATOM 2161 N N . ALA A 1 289 ? 42.271 -9.173 65.185 1.00 8.69 280 ALA A N 1
ATOM 2162 C CA . ALA A 1 289 ? 40.885 -8.791 64.946 1.00 10.31 280 ALA A CA 1
ATOM 2163 C C . ALA A 1 289 ? 40.619 -8.630 63.456 1.00 9.98 280 ALA A C 1
ATOM 2164 O O . ALA A 1 289 ? 39.617 -9.152 62.936 1.00 10.03 280 ALA A O 1
ATOM 2166 N N . TYR A 1 290 ? 41.526 -7.933 62.773 1.00 8.30 281 TYR A N 1
ATOM 2167 C CA . TYR A 1 290 ? 41.372 -7.697 61.344 1.00 8.24 281 TYR A CA 1
ATOM 2168 C C . TYR A 1 290 ? 41.352 -8.996 60.549 1.00 8.07 281 TYR A C 1
ATOM 2169 O O . TYR A 1 290 ? 40.463 -9.205 59.719 1.00 9.18 281 TYR A O 1
ATOM 2178 N N . GLU A 1 291 ? 42.309 -9.875 60.815 1.00 8.32 282 GLU A N 1
ATOM 2179 C CA . GLU A 1 291 ? 42.422 -11.091 60.031 1.00 8.55 282 GLU A CA 1
ATOM 2180 C C . GLU A 1 291 ? 41.274 -12.049 60.322 1.00 10.25 282 GLU A C 1
ATOM 2181 O O . GLU A 1 291 ? 40.717 -12.651 59.398 1.00 10.50 282 GLU A O 1
ATOM 2187 N N . ARG A 1 292 ? 40.896 -12.167 61.586 1.00 8.82 283 ARG A N 1
ATOM 2188 C CA . ARG A 1 292 ? 39.809 -13.079 61.938 1.00 9.83 283 ARG A CA 1
ATOM 2189 C C . ARG A 1 292 ? 38.485 -12.641 61.312 1.00 11.49 283 ARG A C 1
ATOM 2190 O O . ARG A 1 292 ? 37.739 -13.455 60.754 1.00 11.48 283 ARG A O 1
ATOM 2198 N N . ILE A 1 293 ? 38.213 -11.346 61.367 1.00 9.87 284 ILE A N 1
ATOM 2199 C CA . ILE A 1 293 ? 36.945 -10.844 60.864 1.00 11.64 284 ILE A CA 1
ATOM 2200 C C . ILE A 1 293 ? 36.910 -10.734 59.330 1.00 12.70 284 ILE A C 1
ATOM 2201 O O . ILE A 1 293 ? 35.907 -11.099 58.706 1.00 12.91 284 ILE A O 1
ATOM 2206 N N . SER A 1 294 ? 37.999 -10.276 58.718 1.00 10.04 285 SER A N 1
ATOM 2207 C CA . SER A 1 294 ? 38.024 -10.051 57.271 1.00 11.01 285 SER A CA 1
ATOM 2208 C C . SER A 1 294 ? 38.296 -11.333 56.491 1.00 12.83 285 SER A C 1
ATOM 2209 O O . SER A 1 294 ? 37.857 -11.474 55.349 1.00 14.44 285 SER A O 1
ATOM 2212 N N . GLY A 1 295 ? 39.032 -12.260 57.093 1.00 11.88 286 GLY A N 1
ATOM 2213 C CA . GLY A 1 295 ? 39.490 -13.433 56.368 1.00 12.56 286 GLY A CA 1
ATOM 2214 C C . GLY A 1 295 ? 40.616 -13.109 55.396 1.00 13.69 286 GLY A C 1
ATOM 2215 O O . GLY A 1 295 ? 40.957 -13.935 54.540 1.00 13.68 286 GLY A O 1
ATOM 2216 N N . LEU A 1 296 ? 41.193 -11.914 55.528 1.00 10.60 287 LEU A N 1
ATOM 2217 C CA . LEU A 1 296 ? 42.330 -11.491 54.713 1.00 10.80 287 LEU A CA 1
ATOM 2218 C C . LEU A 1 296 ? 43.615 -11.503 55.533 1.00 10.22 287 LEU A C 1
ATOM 2219 O O . LEU A 1 296 ? 43.573 -11.590 56.763 1.00 11.63 287 LEU A O 1
ATOM 2224 N N . SER A 1 297 ? 44.758 -11.420 54.856 1.00 9.95 288 SER A N 1
ATOM 2225 C CA . SER A 1 297 ? 46.037 -11.327 55.545 1.00 10.62 288 SER A CA 1
ATOM 2226 C C . SER A 1 297 ? 46.519 -9.881 55.587 1.00 10.06 288 SER A C 1
ATOM 2227 O O . SER A 1 297 ? 46.564 -9.211 54.554 1.00 10.31 288 SER A O 1
ATOM 2230 N N . PHE A 1 298 ? 46.885 -9.396 56.768 1.00 10.51 289 PHE A N 1
ATOM 2231 C CA . PHE A 1 298 ? 47.393 -8.036 56.853 1.00 9.13 289 PHE A CA 1
ATOM 2232 C C . PHE A 1 298 ? 48.717 -7.898 56.095 1.00 11.41 289 PHE A C 1
ATOM 2233 O O . PHE A 1 298 ? 49.063 -6.802 55.648 1.00 11.00 289 PHE A O 1
ATOM 2241 N N . SER A 1 299 ? 49.431 -9.008 55.910 1.00 10.12 290 SER A N 1
ATOM 2242 C CA . SER A 1 299 ? 50.686 -8.978 55.154 1.00 12.22 290 SER A CA 1
ATOM 2243 C C . SER A 1 299 ? 50.475 -8.525 53.707 1.00 12.36 290 SER A C 1
ATOM 2244 O O . SER A 1 299 ? 51.426 -8.113 53.036 1.00 13.65 290 SER A O 1
ATOM 2247 N N . ASP A 1 300 ? 49.239 -8.609 53.224 1.00 10.42 291 ASP A N 1
ATOM 2248 C CA . ASP A 1 300 ? 48.913 -8.189 51.863 1.00 11.52 291 ASP A CA 1
ATOM 2249 C C . ASP A 1 300 ? 48.470 -6.730 51.769 1.00 10.95 291 ASP A C 1
ATOM 2250 O O . ASP A 1 300 ? 48.278 -6.210 50.678 1.00 13.24 291 ASP A O 1
ATOM 2255 N N . TRP A 1 301 ? 48.273 -6.084 52.913 1.00 10.50 292 TRP A N 1
ATOM 2256 C CA . TRP A 1 301 ? 47.822 -4.695 52.919 1.00 9.50 292 TRP A CA 1
ATOM 2257 C C . TRP A 1 301 ? 48.968 -3.763 52.552 1.00 11.79 292 TRP A C 1
ATOM 2258 O O . TRP A 1 301 ? 50.103 -3.965 52.984 1.00 13.67 292 TRP A O 1
ATOM 2269 N N . ILE A 1 302 ? 48.665 -2.745 51.755 1.00 11.15 293 ILE A N 1
ATOM 2270 C CA . ILE A 1 302 ? 49.681 -1.848 51.222 1.00 12.53 293 ILE A CA 1
ATOM 2271 C C . ILE A 1 302 ? 50.320 -0.964 52.298 1.00 12.09 293 ILE A C 1
ATOM 2272 O O . ILE A 1 302 ? 49.783 -0.796 53.398 1.00 10.21 293 ILE A O 1
ATOM 2277 N N . GLY A 1 303 ? 51.479 -0.404 51.974 1.00 12.23 294 GLY A N 1
ATOM 2278 C CA . GLY A 1 303 ? 52.129 0.550 52.844 1.00 17.01 294 GLY A CA 1
ATOM 2279 C C . GLY A 1 303 ? 53.301 -0.066 53.567 1.00 41.85 294 GLY A C 1
ATOM 2280 O O . GLY A 1 303 ? 53.399 -1.285 53.662 1.00 22.19 294 GLY A O 1
ATOM 2281 N N . PRO A 1 304 ? 54.201 0.780 54.079 1.00 26.01 295 PRO A N 1
ATOM 2282 C CA . PRO A 1 304 ? 55.400 0.332 54.797 1.00 31.11 295 PRO A CA 1
ATOM 2283 C C . PRO A 1 304 ? 55.079 -0.191 56.195 1.00 24.33 295 PRO A C 1
ATOM 2284 O O . PRO A 1 304 ? 54.122 0.269 56.815 1.00 30.39 295 PRO A O 1
ATOM 2288 N N . SER A 1 305 ? 55.872 -1.139 56.680 1.00 26.61 296 SER A N 1
ATOM 2289 C CA . SER A 1 305 ? 55.686 -1.676 58.024 1.00 23.44 296 SER A CA 1
ATOM 2290 C C . SER A 1 305 ? 56.334 -0.772 59.066 1.00 25.69 296 SER A C 1
ATOM 2291 O O . SER A 1 305 ? 55.755 -0.506 60.119 1.00 34.63 296 SER A O 1
#

Organism: Mycobacteroides abscessus (strain ATCC 19977 / DSM 44196 / CCUG 20993 / CIP 104536 / JCM 13569 / NCTC 13031 / TMC 1543 / L948) (NCBI:txid561007)

B-factor: mean 16.86, std 11.99, range [5.59, 118.28]

Foldseek 3Di:
DQADDPVVWAFDDDDDFWTWTDLDPWKIKTFGHQFDDDLLFTFPDGQPCPLLLLLLLQVLLVVVDPAAAFADDDLVPRHDDQVRRSRIGIGTDFAWFQKKWKKFQFAADVNQVCCVVPCHAQPRNDDPDAHHGHGDVVIDGFMWGDDDPSDDTGTHHLVVSCVRPNDVVSVVSRVVSSVSQVVLQVLLVVLQKGFRMFIWIWGAHPVRGIHTYDGGPALVGTFIAGNPPRDGPDHTAGQQCNLVVCVQCDPPQPDDSVVVDHGHHDDPVSSNVSSVSSQVSSCSRSVDHSVPRDHDD